Protein AF-0000000076904678 (afdb_homodimer)

InterPro domains:
  IPR053284 RGS1-HXK1-interacting protein [PF27724] (24-160)
  IPR053284 RGS1-HXK1-interacting protein [PTHR34554] (22-160)

pLDDT: mean 77.95, std 25.41, range [21.09, 98.25]

Secondary structure (DSSP, 8-state):
-GGGGGGSGGG---------------SHHHHHHHHHHHHHS-HHHHHHHHHHHHHHHHHHHHHHHHHHHHHHHHHHHHHHHHHHHHHHHHHHHHHHHHHHHHHHHHHHHHHHHHHHHHTS-HHHHHHHHHHHHHHHHHHHHHHHHHHHHHHHHHHTT---/-----TT-----------S-------SHHHHHHHHHHHHHS-HHHHHHHHHHHHHHHHHHHHHHHHHHHHHHHHHHHHHHHHHHHHHHHHHHHHHHHHHHHHHHHHHHHHHHHHHHHHTS-HHHHHHHHHHHHHHHHHHHHHHHHHHHHHHHHHHTT---

Sequence (320 aa):
MKAEKLDAFLYTAKFSMTETESLIVAGPRSYLIQRVRRVFVSKETLLSGIQAEVNHMRQTVNLMSNESQKLMDRAATAEKRFQKGWNTLREEGRAIQSELKQISDIENQAVGLKGILDQLPRAHASEFRSEISGLASQVKKEKRVLNSALTKIVNYGVPIMKAEKLDAFLYTAKFSMTETESLIVAGPRSYLIQRVRRVFVSKETLLSGIQAEVNHMRQTVNLMSNESQKLMDRAATAEKRFQKGWNTLREEGRAIQSELKQISDIENQAVGLKGILDQLPRAHA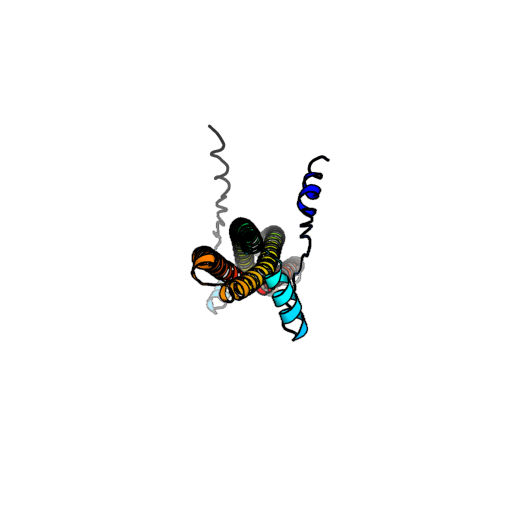SEFRSEISGLASQVKKEKRVLNSALTKIVNYGVPI

Solvent-accessible surface area (backbone atoms only — not comparable to full-atom values): 17902 Å² total; per-residue (Å²): 130,73,89,69,67,79,71,66,73,76,69,62,82,70,76,71,65,76,71,74,66,76,66,74,44,81,50,81,65,34,51,47,52,51,48,50,45,54,70,66,41,50,70,64,54,50,52,51,51,49,50,51,51,52,51,51,47,52,51,50,51,52,51,48,54,53,49,50,50,53,49,50,53,49,40,52,51,24,47,52,43,26,50,51,15,49,50,47,36,29,52,41,39,44,51,51,53,53,49,52,52,52,48,53,53,52,52,51,51,49,54,52,52,49,55,55,44,71,73,42,63,64,91,80,25,48,71,57,50,53,49,50,52,52,52,52,50,51,51,52,50,52,50,50,55,52,51,52,53,45,49,55,48,42,72,73,68,44,77,110,139,76,99,86,71,92,74,64,85,72,72,76,75,72,75,73,74,63,77,78,72,76,66,73,45,80,49,80,67,34,51,51,54,51,48,52,45,53,72,66,42,48,69,66,55,50,52,51,51,50,52,50,51,52,51,51,49,52,53,51,51,50,51,49,53,53,50,50,50,52,48,50,52,49,41,52,52,24,47,51,42,25,50,51,16,48,50,46,37,30,52,44,40,43,52,50,52,53,48,51,52,54,48,51,52,51,52,52,51,49,54,52,52,48,54,56,45,70,74,42,62,61,90,83,27,48,69,57,50,53,50,50,50,52,52,48,50,51,53,51,51,51,50,52,55,52,51,50,53,44,50,55,50,42,71,74,68,44,78,112

Foldseek 3Di:
DPVPPPPPPPPDPPCPPPCPVLVCVPDPVSVVVVVVCVVPQPPVNVVVVVVVVVVVVVVVVVVVVVVVVVVVVVVVVVVVVVVVVLVVLLVVLVVLVVVLVVLVVVLVVLVVVLVVLVPDDCVVRVVVNVVSVVVNVVSVVVSVVSVVVSVVSVVVVRDD/DDDPDPPPPPPPPPPCPPDDPLPCPPDPVSVVVVVVCVVPQPPVNVVVVVVVVVVVVVVVVVVVVVVVVVVVVVVVVVVVVVVVVLVVLLVVLVVLVVVLVVLVVVLVVLVVVLVVLVPDDCVVRVVVNVVSVVVNVVSVVVSVVSVVVSVVSVVVVRDD

Radius of gyration: 37.97 Å; Cα contacts (8 Å, |Δi|>4): 183; chains: 2; bounding box: 49×108×76 Å

Structure (mmCIF, N/CA/C/O backbone):
data_AF-0000000076904678-model_v1
#
loop_
_entity.id
_entity.type
_entity.pdbx_description
1 polymer 'Uncharacterized protein'
#
loop_
_atom_site.group_PDB
_atom_site.id
_atom_site.type_symbol
_atom_site.label_atom_id
_atom_site.label_alt_id
_atom_site.label_comp_id
_atom_site.label_asym_id
_atom_site.label_entity_id
_atom_site.label_seq_id
_atom_site.pdbx_PDB_ins_code
_atom_site.Cartn_x
_atom_site.Cartn_y
_atom_site.Cartn_z
_atom_site.occupancy
_atom_site.B_iso_or_equiv
_atom_site.auth_seq_id
_atom_site.auth_comp_id
_atom_site.auth_asym_id
_atom_site.auth_atom_id
_atom_site.pdbx_PDB_model_num
ATOM 1 N N . MET A 1 1 ? 30.062 9.883 -1.177 1 21.36 1 MET A N 1
ATOM 2 C CA . MET A 1 1 ? 30.5 10.445 0.099 1 21.36 1 MET A CA 1
ATOM 3 C C . MET A 1 1 ? 29.719 11.711 0.433 1 21.36 1 MET A C 1
ATOM 5 O O . MET A 1 1 ? 29.453 11.984 1.603 1 21.36 1 MET A O 1
ATOM 9 N N . LYS A 1 2 ? 29.469 12.578 -0.494 1 27.67 2 LYS A N 1
ATOM 10 C CA . LYS A 1 2 ? 29.141 13.961 -0.185 1 27.67 2 LYS A CA 1
ATOM 11 C C . LYS A 1 2 ? 27.688 14.102 0.228 1 27.67 2 LYS A C 1
ATOM 13 O O . LYS A 1 2 ? 27.25 15.164 0.673 1 27.67 2 LYS A O 1
ATOM 18 N N . ALA A 1 3 ? 26.75 13.328 -0.275 1 29.45 3 ALA A N 1
ATOM 19 C CA . ALA A 1 3 ? 25.344 13.703 -0.157 1 29.45 3 ALA A CA 1
ATOM 20 C C . ALA A 1 3 ? 24.859 13.555 1.28 1 29.45 3 ALA A C 1
ATOM 22 O O . ALA A 1 3 ? 23.656 13.5 1.53 1 29.45 3 ALA A O 1
ATOM 23 N N . GLU A 1 4 ? 25.781 13.289 2.275 1 26.2 4 GLU A N 1
ATOM 24 C CA . GLU A 1 4 ? 25.547 13.164 3.711 1 26.2 4 GLU A CA 1
ATOM 25 C C . GLU A 1 4 ? 24.922 14.438 4.285 1 26.2 4 GLU A C 1
ATOM 27 O O . GLU A 1 4 ? 24.359 14.414 5.383 1 26.2 4 GLU A O 1
ATOM 32 N N . LYS A 1 5 ? 25.438 15.711 3.936 1 27.64 5 LYS A N 1
ATOM 33 C CA . LYS A 1 5 ? 25.625 16.938 4.695 1 27.64 5 LYS A CA 1
ATOM 34 C C . LYS A 1 5 ? 24.297 17.688 4.859 1 27.64 5 LYS A C 1
ATOM 36 O O . LYS A 1 5 ? 24.25 18.766 5.449 1 27.64 5 LYS A O 1
ATOM 41 N N . LEU A 1 6 ? 23.469 17.484 3.928 1 24.7 6 LEU A N 1
ATOM 42 C CA . LEU A 1 6 ? 22.359 18.438 3.898 1 24.7 6 LEU A CA 1
ATOM 43 C C . LEU A 1 6 ? 21.422 18.219 5.074 1 24.7 6 LEU A C 1
ATOM 45 O O . LEU A 1 6 ? 20.359 18.844 5.152 1 24.7 6 LEU A O 1
ATOM 49 N N . ASP A 1 7 ? 21.531 17.109 5.902 1 27.25 7 ASP A N 1
ATOM 50 C CA . ASP A 1 7 ? 20.594 16.75 6.965 1 27.25 7 ASP A CA 1
ATOM 51 C C . ASP A 1 7 ? 20.594 17.812 8.07 1 27.25 7 ASP A C 1
ATOM 53 O O . ASP A 1 7 ? 19.703 17.828 8.914 1 27.25 7 ASP A O 1
ATOM 57 N N . ALA A 1 8 ? 21.766 18.469 8.359 1 26.56 8 ALA A N 1
ATOM 58 C CA . ALA A 1 8 ? 22.031 19.125 9.641 1 26.56 8 ALA A CA 1
ATOM 59 C C . ALA A 1 8 ? 21.141 20.359 9.812 1 26.56 8 ALA A C 1
ATOM 61 O O . ALA A 1 8 ? 20.859 20.781 10.938 1 26.56 8 ALA A O 1
ATOM 62 N N . PHE A 1 9 ? 21.109 21.141 8.734 1 26.12 9 PHE A N 1
ATOM 63 C CA . PHE A 1 9 ? 20.797 22.547 9.008 1 26.12 9 PHE A CA 1
ATOM 64 C C . PHE A 1 9 ? 19.375 22.672 9.539 1 26.12 9 PHE A C 1
ATOM 66 O O . PHE A 1 9 ? 19.047 23.672 10.203 1 26.12 9 PHE A O 1
ATOM 73 N N . LEU A 1 10 ? 18.484 21.812 9.102 1 27.64 10 LEU A N 1
ATOM 74 C CA . LEU A 1 10 ? 17.109 22.25 9.305 1 27.64 10 LEU A CA 1
ATOM 75 C C . LEU A 1 10 ? 16.734 22.172 10.781 1 27.64 10 LEU A C 1
ATOM 77 O O . LEU A 1 10 ? 15.578 22.422 11.141 1 27.64 10 LEU A O 1
ATOM 81 N N . TYR A 1 11 ? 17.5 21.453 11.586 1 27.3 11 TYR A N 1
ATOM 82 C CA . TYR A 1 11 ? 16.969 21.172 12.914 1 27.3 11 TYR A CA 1
ATOM 83 C C . TYR A 1 11 ? 16.766 22.453 13.719 1 27.3 11 TYR A C 1
ATOM 85 O O . TYR A 1 11 ? 15.844 22.547 14.523 1 27.3 11 TYR A O 1
ATOM 93 N N . THR A 1 12 ? 17.75 23.328 13.836 1 28.28 12 THR A N 1
ATOM 94 C CA . THR A 1 12 ? 17.969 24.125 15.031 1 28.28 12 THR A CA 1
ATOM 95 C C . THR A 1 12 ? 17.016 25.328 15.055 1 28.28 12 THR A C 1
ATOM 97 O O . THR A 1 12 ? 17.203 26.25 15.852 1 28.28 12 THR A O 1
ATOM 100 N N . ALA A 1 13 ? 16.188 25.625 14.117 1 27.62 13 ALA A N 1
ATOM 101 C CA . ALA A 1 13 ? 15.672 26.953 14.422 1 27.62 13 ALA A CA 1
ATOM 102 C C . ALA A 1 13 ? 15.055 27 15.812 1 27.62 13 ALA A C 1
ATOM 104 O O . ALA A 1 13 ? 14.07 26.297 16.094 1 27.62 13 ALA A O 1
ATOM 105 N N . LYS A 1 14 ? 15.875 27.078 16.859 1 28.67 14 LYS A N 1
ATOM 106 C CA . LYS A 1 14 ? 15.688 27.469 18.25 1 28.67 14 LYS A CA 1
ATOM 107 C C . LYS A 1 14 ? 14.758 28.672 18.375 1 28.67 14 LYS A C 1
ATOM 109 O O . LYS A 1 14 ? 15.094 29.781 17.922 1 28.67 14 LYS A O 1
ATOM 114 N N . PHE A 1 15 ? 13.531 28.578 18.016 1 25.88 15 PHE A N 1
ATOM 115 C CA . PHE A 1 15 ? 12.586 29.594 18.469 1 25.88 15 PHE A CA 1
ATOM 116 C C . PHE A 1 15 ? 12.836 29.953 19.922 1 25.88 15 PHE A C 1
ATOM 118 O O . PHE A 1 15 ? 12.648 29.125 20.812 1 25.88 15 PHE A O 1
ATOM 125 N N . SER A 1 16 ? 13.922 30.562 20.25 1 26.55 16 SER A N 1
ATOM 126 C CA . SER A 1 16 ? 14.125 31.266 21.5 1 26.55 16 SER A CA 1
ATOM 127 C C . SER A 1 16 ? 12.898 32.094 21.875 1 26.55 16 SER A C 1
ATOM 129 O O . SER A 1 16 ? 12.695 33.188 21.344 1 26.55 16 SER A O 1
ATOM 131 N N . MET A 1 17 ? 11.773 31.688 21.516 1 27.42 17 MET A N 1
ATOM 132 C CA . MET A 1 17 ? 10.68 32.5 22.031 1 27.42 17 MET A CA 1
ATOM 133 C C . MET A 1 17 ? 10.906 32.812 23.516 1 27.42 17 MET A C 1
ATOM 135 O O . MET A 1 17 ? 11.141 31.922 24.328 1 27.42 17 MET A O 1
ATOM 139 N N . THR A 1 18 ? 11.672 33.875 23.766 1 28.69 18 THR A N 1
ATOM 140 C CA . THR A 1 18 ? 11.562 34.594 25.031 1 28.69 18 THR A CA 1
ATOM 141 C C . THR A 1 18 ? 10.125 34.562 25.547 1 28.69 18 THR A C 1
ATOM 143 O O . THR A 1 18 ? 9.195 34.938 24.828 1 28.69 18 THR A O 1
ATOM 146 N N . GLU A 1 19 ? 9.773 33.562 26.203 1 30.38 19 GLU A N 1
ATOM 147 C CA . GLU A 1 19 ? 8.617 33.219 27.031 1 30.38 19 GLU A CA 1
ATOM 148 C C . GLU A 1 19 ? 8.195 34.438 27.859 1 30.38 19 GLU A C 1
ATOM 150 O O . GLU A 1 19 ? 8.773 34.719 28.922 1 30.38 19 GLU A O 1
ATOM 155 N N . THR A 1 20 ? 8.359 35.656 27.359 1 32.16 20 THR A N 1
ATOM 156 C CA . THR A 1 20 ? 7.613 36.531 28.25 1 32.16 20 THR A CA 1
ATOM 157 C C . THR A 1 20 ? 6.16 36.094 28.359 1 32.16 20 THR A C 1
ATOM 159 O O . THR A 1 20 ? 5.387 36.25 27.406 1 32.16 20 THR A O 1
ATOM 162 N N . GLU A 1 21 ? 5.938 34.844 28.656 1 32.66 21 GLU A N 1
ATOM 163 C CA . GLU A 1 21 ? 4.637 34.344 29.094 1 32.66 21 GLU A CA 1
ATOM 164 C C . GLU A 1 21 ? 3.945 35.344 30.031 1 32.66 21 GLU A C 1
ATOM 166 O O . GLU A 1 21 ? 4.375 35.531 31.172 1 32.66 21 GLU A O 1
ATOM 171 N N . SER A 1 22 ? 3.717 36.531 29.672 1 34.78 22 SER A N 1
ATOM 172 C CA . SER A 1 22 ? 2.762 37.188 30.547 1 34.78 22 SER A CA 1
ATOM 173 C C . SER A 1 22 ? 1.508 36.375 30.75 1 34.78 22 SER A C 1
ATOM 175 O O . SER A 1 22 ? 0.712 36.188 29.828 1 34.78 22 SER A O 1
ATOM 177 N N . LEU A 1 23 ? 1.661 35.125 31.188 1 34.12 23 LEU A N 1
ATOM 178 C CA . LEU A 1 23 ? 0.584 34.312 31.75 1 34.12 23 LEU A CA 1
ATOM 179 C C . LEU A 1 23 ? -0.391 35.188 32.531 1 34.12 23 LEU A C 1
ATOM 181 O O . LEU A 1 23 ? -0.041 35.719 33.594 1 34.12 23 LEU A O 1
ATOM 185 N N . ILE A 1 24 ? -1.2 35.906 31.844 1 35.56 24 ILE A N 1
ATOM 186 C CA . ILE A 1 24 ? -2.361 36.406 32.594 1 35.56 24 ILE A CA 1
ATOM 187 C C . ILE A 1 24 ? -3.025 35.25 33.344 1 35.56 24 ILE A C 1
ATOM 189 O O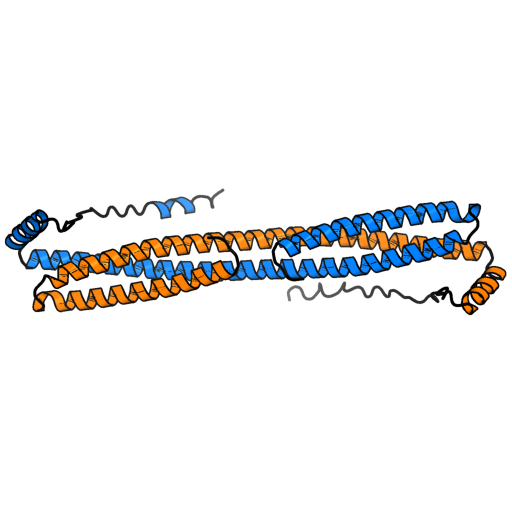 . ILE A 1 24 ? -3.559 34.312 32.719 1 35.56 24 ILE A O 1
ATOM 193 N N . VAL A 1 25 ? -2.34 34.531 34.188 1 37.12 25 VAL A N 1
ATOM 194 C CA . VAL A 1 25 ? -2.934 33.656 35.188 1 37.12 25 VAL A CA 1
ATOM 195 C C . VAL A 1 25 ? -4.133 34.344 35.844 1 37.12 25 VAL A C 1
ATOM 197 O O . VAL A 1 25 ? -4.027 35.5 36.312 1 37.12 25 VAL A O 1
ATOM 200 N N . ALA A 1 26 ? -5.281 34 35.375 1 39.94 26 ALA A N 1
ATOM 201 C CA . ALA A 1 26 ? -6.547 34.469 35.938 1 39.94 26 ALA A CA 1
ATOM 202 C C . ALA A 1 26 ? -6.562 34.312 37.469 1 39.94 26 ALA A C 1
ATOM 204 O O . ALA A 1 26 ? -7.621 34.406 38.094 1 39.94 26 ALA A O 1
ATOM 205 N N . GLY A 1 27 ? -5.57 33.875 38.156 1 36.5 27 GLY A N 1
ATOM 206 C CA . GLY A 1 27 ? -5.914 34 39.562 1 36.5 27 GLY A CA 1
ATOM 207 C C . GLY A 1 27 ? -6.148 35.438 39.969 1 36.5 27 GLY A C 1
ATOM 208 O O . GLY A 1 27 ? -5.824 36.375 39.219 1 36.5 27 GLY A O 1
ATOM 209 N N . PRO A 1 28 ? -6.84 35.594 41.062 1 43.72 28 PRO A N 1
ATOM 210 C CA . PRO A 1 28 ? -7.121 36.969 41.594 1 43.72 28 PRO A CA 1
ATOM 211 C C . PRO A 1 28 ? -5.926 37.906 41.438 1 43.72 28 PRO A C 1
ATOM 213 O O . PRO A 1 28 ? -6.102 39.094 41.25 1 43.72 28 PRO A O 1
ATOM 216 N N . ARG A 1 29 ? -4.629 37.406 41.688 1 49.38 29 ARG A N 1
ATOM 217 C CA . ARG A 1 29 ? -3.443 38.25 41.75 1 49.38 29 ARG A CA 1
ATOM 218 C C . ARG A 1 29 ? -2.98 38.688 40.375 1 49.38 29 ARG A C 1
ATOM 220 O O . ARG A 1 29 ? -2.252 39.656 40.219 1 49.38 29 ARG A O 1
ATOM 227 N N . SER A 1 30 ? -3.129 37.938 39.406 1 49 30 SER A N 1
ATOM 228 C CA . SER A 1 30 ? -2.723 38.312 38.062 1 49 30 SER A CA 1
ATOM 229 C C . SER A 1 30 ? -3.533 39.5 37.562 1 49 30 SER A C 1
ATOM 231 O O . SER A 1 30 ? -3.016 40.344 36.812 1 49 30 SER A O 1
ATOM 233 N N . TYR A 1 31 ? -4.77 39.594 37.875 1 49.5 31 TYR A N 1
ATOM 234 C CA . TYR A 1 31 ? -5.551 40.781 37.562 1 49.5 31 TYR A CA 1
ATOM 235 C C . TYR A 1 31 ? -4.883 42.031 38.156 1 49.5 31 TYR A C 1
ATOM 237 O O . TYR A 1 31 ? -4.82 43.062 37.469 1 49.5 31 TYR A O 1
ATOM 245 N N . LEU A 1 32 ? -4.391 41.875 39.344 1 49.84 32 LEU A N 1
ATOM 246 C CA . LEU A 1 32 ? -3.73 43.031 39.938 1 49.84 32 LEU A CA 1
ATOM 247 C C . LEU A 1 32 ? -2.455 43.375 39.188 1 49.84 32 LEU A C 1
ATOM 249 O O . LEU A 1 32 ? -2.178 44.562 38.938 1 49.84 32 LEU A O 1
ATOM 253 N N . ILE A 1 33 ? -1.58 42.375 38.875 1 49.78 33 ILE A N 1
ATOM 254 C CA . ILE A 1 33 ? -0.375 42.688 38.125 1 49.78 33 ILE A CA 1
ATOM 255 C C . ILE A 1 33 ? -0.756 43.188 36.719 1 49.78 33 ILE A C 1
ATOM 257 O O . ILE A 1 33 ? -0.143 44.125 36.219 1 49.78 33 ILE A O 1
ATOM 261 N N . GLN A 1 34 ? -1.72 42.688 36.094 1 53.47 34 GLN A N 1
ATOM 262 C CA . GLN A 1 34 ? -2.229 43.25 34.844 1 53.47 34 GLN A CA 1
ATOM 263 C C . GLN A 1 34 ? -2.836 44.625 35.062 1 53.47 34 GLN A C 1
ATOM 265 O O . GLN A 1 34 ? -2.635 45.531 34.25 1 53.47 34 GLN A O 1
ATOM 270 N N . ARG A 1 35 ? -3.561 44.781 36.156 1 51.12 35 ARG A N 1
ATOM 271 C CA . ARG A 1 35 ? -4.098 46.094 36.5 1 51.12 35 ARG A CA 1
ATOM 272 C C . ARG A 1 35 ? -2.973 47.062 36.781 1 51.12 35 ARG A C 1
ATOM 274 O O . ARG A 1 35 ? -3.031 48.219 36.375 1 51.12 35 ARG A O 1
ATOM 281 N N . VAL A 1 36 ? -1.979 46.656 37.594 1 50.22 36 VAL A N 1
ATOM 282 C CA . VAL A 1 36 ? -0.873 47.562 37.906 1 50.22 36 VAL A CA 1
ATOM 283 C C . VAL A 1 36 ? -0.021 47.781 36.656 1 50.22 36 VAL A C 1
ATOM 285 O O . VAL A 1 36 ? 0.414 48.906 36.406 1 50.22 36 VAL A O 1
ATOM 288 N N . ARG A 1 37 ? 0.26 46.75 35.812 1 52.78 37 ARG A N 1
ATOM 289 C CA . ARG A 1 37 ? 0.953 47 34.531 1 52.78 37 ARG A CA 1
ATOM 290 C C . ARG A 1 37 ? 0.145 47.938 33.625 1 52.78 37 ARG A C 1
ATOM 292 O O . ARG A 1 37 ? 0.712 48.75 32.906 1 52.78 37 ARG A O 1
ATOM 299 N N . ARG A 1 38 ? -1.135 47.688 33.625 1 51.84 38 ARG A N 1
ATOM 300 C CA . ARG A 1 38 ? -2.025 48.594 32.906 1 51.84 38 ARG A CA 1
ATOM 301 C C . ARG A 1 38 ? -1.872 50.031 33.438 1 51.84 38 ARG A C 1
ATOM 303 O O . ARG A 1 38 ? -1.982 51 32.688 1 51.84 38 ARG A O 1
ATOM 310 N N . VAL A 1 39 ? -1.806 50.094 34.719 1 52.62 39 VAL A N 1
ATOM 311 C CA . VAL A 1 39 ? -1.643 51.469 35.25 1 52.62 39 VAL A CA 1
ATOM 312 C C . VAL A 1 39 ? -0.325 52.062 34.75 1 52.62 39 VAL A C 1
ATOM 314 O O . VAL A 1 39 ? -0.246 53.25 34.469 1 52.62 39 VAL A O 1
ATOM 317 N N . PHE A 1 40 ? 0.789 51.188 34.656 1 52.59 40 PHE A N 1
ATOM 318 C CA . PHE A 1 40 ? 2.07 51.812 34.312 1 52.59 40 PHE A CA 1
ATOM 319 C C . PHE A 1 40 ? 2.357 51.688 32.844 1 52.59 40 PHE A C 1
ATOM 321 O O . PHE A 1 40 ? 3.273 52.344 32.312 1 52.59 40 PHE A O 1
ATOM 328 N N . VAL A 1 41 ? 1.787 50.688 32.062 1 61.53 41 VAL A N 1
ATOM 329 C CA . VAL A 1 41 ? 2.229 50.656 30.672 1 61.53 41 VAL A CA 1
ATOM 330 C C . VAL A 1 41 ? 1.443 51.656 29.844 1 61.53 41 VAL A C 1
ATOM 332 O O . VAL A 1 41 ? 0.21 51.656 29.859 1 61.53 41 VAL A O 1
ATOM 335 N N . SER A 1 42 ? 2.109 52.75 29.406 1 72.94 42 SER A N 1
ATOM 336 C CA . SER A 1 42 ? 1.46 53.688 28.5 1 72.94 42 SER A CA 1
ATOM 337 C C . SER A 1 42 ? 0.655 52.969 27.422 1 72.94 42 SER A C 1
ATOM 339 O O . SER A 1 42 ? 0.943 51.812 27.094 1 72.94 42 SER A O 1
ATOM 341 N N . LYS A 1 43 ? -0.477 53.406 27.312 1 73.69 43 LYS A N 1
ATOM 342 C CA . LYS A 1 43 ? -1.31 52.906 26.219 1 73.69 43 LYS A CA 1
ATOM 343 C C . LYS A 1 43 ? -0.465 52.594 24.984 1 73.69 43 LYS A C 1
ATOM 345 O O . LYS A 1 43 ? -0.708 51.594 24.312 1 73.69 43 LYS A O 1
ATOM 350 N N . GLU A 1 44 ? 0.558 53.344 24.781 1 76.5 44 GLU A N 1
ATOM 351 C CA . GLU A 1 44 ? 1.422 53.188 23.609 1 76.5 44 GLU A CA 1
ATOM 352 C C . GLU A 1 44 ? 2.244 51.906 23.734 1 76.5 44 GLU A C 1
ATOM 354 O O . GLU A 1 44 ? 2.436 51.188 22.734 1 76.5 44 GLU A O 1
ATOM 359 N N . THR A 1 45 ? 2.676 51.625 24.906 1 80.19 45 THR A N 1
ATOM 360 C CA . THR A 1 45 ? 3.475 50.438 25.125 1 80.19 45 THR A CA 1
ATOM 361 C C . THR A 1 45 ? 2.611 49.156 24.984 1 80.19 45 THR A C 1
ATOM 363 O O . THR A 1 45 ? 3.049 48.156 24.422 1 80.19 45 THR A O 1
ATOM 366 N N . LEU A 1 46 ? 1.397 49.312 25.516 1 76 46 LEU A N 1
ATOM 367 C CA . LEU A 1 46 ? 0.471 48.188 25.406 1 76 46 LEU A CA 1
ATOM 368 C C . LEU A 1 46 ? 0.14 47.875 23.953 1 76 46 LEU A C 1
ATOM 370 O O . LEU A 1 46 ? 0.185 46.719 23.531 1 76 46 LEU A O 1
ATOM 374 N N . LEU A 1 47 ? -0.133 48.938 23.156 1 81 47 LEU A N 1
ATOM 375 C CA . LEU A 1 47 ? -0.495 48.781 21.75 1 81 47 LEU A CA 1
ATOM 376 C C . LEU A 1 47 ? 0.68 48.25 20.938 1 81 47 LEU A C 1
ATOM 378 O O . LEU A 1 47 ? 0.491 47.469 20.016 1 81 47 LEU A O 1
ATOM 382 N N . SER A 1 48 ? 1.868 48.719 21.312 1 85.75 48 SER A N 1
ATOM 383 C CA . SER A 1 48 ? 3.057 48.219 20.625 1 85.75 48 SER A CA 1
ATOM 384 C C . SER A 1 48 ? 3.297 46.75 20.922 1 85.75 48 SER A C 1
ATOM 386 O O . SER A 1 48 ? 3.752 46 20.062 1 85.75 48 SER A O 1
ATOM 388 N N . GLY A 1 49 ? 3.043 46.281 22.172 1 84.81 49 GLY A N 1
ATOM 389 C CA . GLY A 1 49 ? 3.156 44.906 22.531 1 84.81 49 GLY A CA 1
ATOM 390 C C . GLY A 1 49 ? 2.188 44 21.781 1 84.81 49 GLY A C 1
ATOM 391 O O . GLY A 1 49 ? 2.572 42.938 21.281 1 84.81 49 GLY A O 1
ATOM 392 N N . ILE A 1 50 ? 0.945 44.531 21.688 1 85.62 50 ILE A N 1
ATOM 393 C CA . ILE A 1 50 ? -0.083 43.781 20.969 1 85.62 50 ILE A CA 1
ATOM 394 C C . ILE A 1 50 ? 0.277 43.688 19.484 1 85.62 50 ILE A C 1
ATOM 396 O O . ILE A 1 50 ? 0.131 42.656 18.859 1 85.62 50 ILE A O 1
ATOM 400 N N . GLN A 1 51 ? 0.723 44.812 18.938 1 87.06 51 GLN A N 1
ATOM 401 C CA . GLN A 1 51 ? 1.139 44.812 17.547 1 87.06 51 GLN A CA 1
ATOM 402 C C . GLN A 1 51 ? 2.246 43.812 17.281 1 87.06 51 GLN A C 1
ATOM 404 O O . GLN A 1 51 ? 2.248 43.125 16.25 1 87.06 51 GLN A O 1
ATOM 409 N N . ALA A 1 52 ? 3.154 43.688 18.234 1 90.25 52 ALA A N 1
ATOM 410 C CA . ALA A 1 52 ? 4.25 42.75 18.094 1 90.25 52 ALA A CA 1
ATOM 411 C C . ALA A 1 52 ? 3.729 41.312 18.109 1 90.25 52 ALA A C 1
ATOM 413 O O . ALA A 1 52 ? 4.184 40.469 17.344 1 90.25 52 ALA A O 1
ATOM 414 N N . GLU A 1 53 ? 2.74 41.094 19 1 89.12 53 GLU A N 1
ATOM 415 C CA . GLU A 1 53 ? 2.168 39.75 19.109 1 89.12 53 GLU A CA 1
ATOM 416 C C . GLU A 1 53 ? 1.391 39.375 17.844 1 89.12 53 GLU A C 1
ATOM 418 O O . GLU A 1 53 ? 1.469 38.25 17.375 1 89.12 53 GLU A O 1
ATOM 423 N N . VAL A 1 54 ? 0.675 40.312 17.281 1 91.5 54 VAL A N 1
ATOM 424 C CA . VAL A 1 54 ? -0.105 40.062 16.078 1 91.5 54 VAL A CA 1
ATOM 425 C C . VAL A 1 54 ? 0.833 39.812 14.898 1 91.5 54 VAL A C 1
ATOM 427 O O . VAL A 1 54 ? 0.58 38.906 14.078 1 91.5 54 VAL A O 1
ATOM 430 N N . ASN A 1 55 ? 1.94 40.562 14.883 1 91.81 55 ASN A N 1
ATOM 431 C CA . ASN A 1 55 ? 2.932 40.375 13.836 1 91.81 55 ASN A CA 1
ATOM 432 C C . ASN A 1 55 ? 3.566 38.969 13.93 1 91.81 55 ASN A C 1
ATOM 434 O O . ASN A 1 55 ? 3.762 38.312 12.922 1 91.81 55 ASN A O 1
ATOM 438 N N . HIS A 1 56 ? 3.854 38.531 15.125 1 93.5 56 HIS A N 1
ATOM 439 C CA . HIS A 1 56 ? 4.402 37.188 15.336 1 93.5 56 HIS A CA 1
ATOM 440 C C . HIS A 1 56 ? 3.416 36.125 14.891 1 93.5 56 HIS A C 1
ATOM 442 O O . HIS A 1 56 ? 3.807 35.156 14.242 1 93.5 56 HIS A O 1
ATOM 448 N N . MET A 1 57 ? 2.182 36.312 15.227 1 94 57 MET A N 1
ATOM 449 C CA . MET A 1 57 ? 1.167 35.344 14.836 1 94 57 MET A CA 1
ATOM 450 C C . MET A 1 57 ? 1.018 35.281 13.32 1 94 57 MET A C 1
ATOM 452 O O . MET A 1 57 ? 0.878 34.188 12.75 1 94 57 MET A O 1
ATOM 456 N N . ARG A 1 58 ? 1.072 36.469 12.727 1 94.88 58 ARG A N 1
ATOM 457 C CA . ARG A 1 58 ? 0.994 36.531 11.273 1 94.88 58 ARG A CA 1
ATOM 458 C C . ARG A 1 58 ? 2.115 35.719 10.625 1 94.88 58 ARG A C 1
ATOM 460 O O . ARG A 1 58 ? 1.883 34.969 9.68 1 94.88 58 ARG A O 1
ATOM 467 N N . GLN A 1 59 ? 3.316 35.875 11.148 1 95.81 59 GLN A N 1
ATOM 468 C CA . GLN A 1 59 ? 4.461 35.125 10.633 1 95.81 59 GLN A CA 1
ATOM 469 C C . GLN A 1 59 ? 4.297 33.656 10.859 1 95.81 59 GLN A C 1
ATOM 471 O O . GLN A 1 59 ? 4.578 32.844 9.961 1 95.81 59 GLN A O 1
ATOM 476 N N . THR A 1 60 ? 3.791 33.25 12.047 1 96.19 60 THR A N 1
ATOM 477 C CA . THR A 1 60 ? 3.588 31.859 12.398 1 96.19 60 THR A CA 1
ATOM 478 C C . THR A 1 60 ? 2.549 31.219 11.477 1 96.19 60 THR A C 1
ATOM 480 O O . THR A 1 60 ? 2.736 30.094 11.008 1 96.19 60 THR A O 1
ATOM 483 N N . VAL A 1 61 ? 1.502 31.953 11.195 1 97 61 VAL A N 1
ATOM 484 C CA . VAL A 1 61 ? 0.431 31.453 10.344 1 97 61 VAL A CA 1
ATOM 485 C C . VAL A 1 61 ? 0.94 31.297 8.914 1 97 61 VAL A C 1
ATOM 487 O O . VAL A 1 61 ? 0.612 30.312 8.234 1 97 61 VAL A O 1
ATOM 490 N N . ASN A 1 62 ? 1.776 32.25 8.492 1 94.75 62 ASN A N 1
ATOM 491 C CA . ASN A 1 62 ? 2.359 32.156 7.156 1 94.75 62 ASN A CA 1
ATOM 492 C C . ASN A 1 62 ? 3.264 30.922 7.043 1 94.75 62 ASN A C 1
ATOM 494 O O . ASN A 1 62 ? 3.227 30.203 6.035 1 94.75 62 ASN A O 1
ATOM 498 N N . LEU A 1 63 ? 4.07 30.625 8.055 1 95.81 63 LEU A N 1
ATOM 499 C CA . LEU A 1 63 ? 4.938 29.453 8.07 1 95.81 63 LEU A CA 1
ATOM 500 C C . LEU A 1 63 ? 4.117 28.172 8.086 1 95.81 63 LEU A C 1
ATOM 502 O O . LEU A 1 63 ? 4.426 27.219 7.352 1 95.81 63 LEU A O 1
ATOM 506 N N . MET A 1 64 ? 3.104 28.141 8.898 1 96.5 64 MET A N 1
ATOM 507 C CA . MET A 1 64 ? 2.213 26.984 8.969 1 96.5 64 MET A CA 1
ATOM 508 C C . MET A 1 64 ? 1.556 26.719 7.621 1 96.5 64 MET A C 1
ATOM 510 O O . MET A 1 64 ? 1.474 25.578 7.184 1 96.5 64 MET A O 1
ATOM 514 N N . SER A 1 65 ? 1.083 27.797 6.969 1 95.75 65 SER A N 1
ATOM 515 C CA . SER A 1 65 ? 0.438 27.656 5.668 1 95.75 65 SER A CA 1
ATOM 516 C C . SER A 1 65 ? 1.398 27.078 4.633 1 95.75 65 SER A C 1
ATOM 518 O O . SER A 1 65 ? 1.02 26.219 3.842 1 95.75 65 SER A O 1
ATOM 520 N N . ASN A 1 66 ? 2.637 27.562 4.66 1 95.56 66 ASN A N 1
ATOM 521 C CA . ASN A 1 66 ? 3.652 27.031 3.756 1 95.56 66 ASN A CA 1
ATOM 522 C C . ASN A 1 66 ? 3.957 25.562 4.047 1 95.56 66 ASN A C 1
ATOM 524 O O . ASN A 1 66 ? 4.039 24.75 3.129 1 95.56 66 ASN A O 1
ATOM 528 N N . GLU A 1 67 ? 4.117 25.219 5.277 1 96.38 67 GLU A N 1
ATOM 529 C CA . GLU A 1 67 ? 4.383 23.844 5.68 1 96.38 67 GLU A CA 1
ATOM 530 C C . GLU A 1 67 ? 3.219 22.938 5.316 1 96.38 67 GLU A C 1
ATOM 532 O O . GLU A 1 67 ? 3.428 21.812 4.84 1 96.38 67 GLU A O 1
ATOM 537 N N . SER A 1 68 ? 1.984 23.422 5.555 1 97.25 68 SER A N 1
ATOM 538 C CA . SER A 1 68 ? 0.799 22.641 5.219 1 97.25 68 SER A CA 1
ATOM 539 C C . SER A 1 68 ? 0.756 22.312 3.729 1 97.25 68 SER A C 1
ATOM 541 O O . SER A 1 68 ? 0.413 21.203 3.342 1 97.25 68 SER A O 1
ATOM 543 N N . GLN A 1 69 ? 1.189 23.281 2.971 1 96.75 69 GLN A N 1
ATOM 544 C CA . GLN A 1 69 ? 1.198 23.062 1.528 1 96.75 69 GLN A CA 1
ATOM 545 C C . GLN A 1 69 ? 2.229 22 1.144 1 96.75 69 GLN A C 1
ATOM 547 O O . GLN A 1 69 ? 1.948 21.125 0.324 1 96.75 69 GLN A O 1
ATOM 552 N N . LYS A 1 70 ? 3.375 22.078 1.702 1 97.25 70 LYS A N 1
ATOM 553 C CA . LYS A 1 70 ? 4.418 21.078 1.443 1 97.25 70 LYS A CA 1
ATOM 554 C C . LYS A 1 70 ? 3.979 19.688 1.881 1 97.25 70 LYS A C 1
ATOM 556 O O . LYS A 1 70 ? 4.223 18.703 1.179 1 97.25 70 LYS A O 1
ATOM 561 N N . LEU A 1 71 ? 3.326 19.656 3.045 1 97.75 71 LEU A N 1
ATOM 562 C CA . LEU A 1 71 ? 2.848 18.375 3.562 1 97.75 71 LEU A CA 1
ATOM 563 C C . LEU A 1 71 ? 1.778 17.781 2.65 1 97.75 71 LEU A C 1
ATOM 565 O O . LEU A 1 71 ? 1.756 16.578 2.416 1 97.75 71 LEU A O 1
ATOM 569 N N . MET A 1 72 ? 0.961 18.672 2.129 1 97.19 72 MET A N 1
ATOM 570 C CA . MET A 1 72 ? -0.083 18.203 1.219 1 97.19 72 MET A CA 1
ATOM 571 C C . MET A 1 72 ? 0.523 17.641 -0.06 1 97.19 72 MET A C 1
ATOM 573 O O . MET A 1 72 ? 0.051 16.625 -0.579 1 97.19 72 MET A O 1
ATOM 577 N N . ASP A 1 73 ? 1.565 18.281 -0.543 1 97.44 73 ASP A N 1
ATOM 578 C CA . ASP A 1 73 ? 2.248 17.781 -1.738 1 97.44 73 ASP A CA 1
ATOM 579 C C . ASP A 1 73 ? 2.932 16.453 -1.473 1 97.44 73 ASP A C 1
ATOM 581 O O . ASP A 1 73 ? 2.855 15.531 -2.297 1 97.44 73 ASP A O 1
ATOM 585 N N . ARG A 1 74 ? 3.516 16.375 -0.345 1 97.38 74 ARG A N 1
ATOM 586 C CA . ARG A 1 74 ? 4.184 15.125 0.022 1 97.38 74 ARG A CA 1
ATOM 587 C C . ARG A 1 74 ? 3.172 14 0.213 1 97.38 74 ARG A C 1
ATOM 589 O O . ARG A 1 74 ? 3.406 12.867 -0.219 1 97.38 74 ARG A O 1
ATOM 596 N N . ALA A 1 75 ? 2.094 14.312 0.847 1 97.19 75 ALA A N 1
ATOM 597 C CA . ALA A 1 75 ? 1.049 13.312 1.062 1 97.19 75 ALA A CA 1
ATOM 598 C C . ALA A 1 75 ? 0.469 12.836 -0.266 1 97.19 75 ALA A C 1
ATOM 600 O O . ALA A 1 75 ? 0.215 11.641 -0.445 1 97.19 75 ALA A O 1
ATOM 601 N N . ALA A 1 76 ? 0.319 13.773 -1.202 1 96.81 76 ALA A N 1
ATOM 602 C CA . ALA A 1 76 ? -0.199 13.406 -2.518 1 96.81 76 ALA A CA 1
ATOM 603 C C . ALA A 1 76 ? 0.772 12.484 -3.25 1 96.81 76 ALA A C 1
ATOM 605 O O . ALA A 1 76 ? 0.355 11.516 -3.889 1 96.81 76 ALA A O 1
ATOM 606 N N . THR A 1 77 ? 2.02 12.773 -3.162 1 97.25 77 THR A N 1
ATOM 607 C CA . THR A 1 77 ? 3.039 11.945 -3.797 1 97.25 77 THR A CA 1
ATOM 608 C C . THR A 1 77 ? 3.1 10.562 -3.145 1 97.25 77 THR A C 1
ATOM 610 O O . THR A 1 77 ? 3.191 9.547 -3.838 1 97.25 77 THR A O 1
ATOM 613 N N . ALA A 1 78 ? 3.039 10.555 -1.803 1 97.44 78 ALA A N 1
ATOM 614 C CA . ALA A 1 78 ? 3.039 9.289 -1.07 1 97.44 78 ALA A CA 1
ATOM 615 C C . ALA A 1 78 ? 1.827 8.438 -1.445 1 97.44 78 ALA A C 1
ATOM 617 O O . ALA A 1 78 ? 1.939 7.223 -1.598 1 97.44 78 ALA A O 1
ATOM 618 N N . GLU A 1 79 ? 0.719 9.07 -1.583 1 96.19 79 GLU A N 1
ATOM 619 C CA . GLU A 1 79 ? -0.498 8.367 -1.978 1 96.19 79 GLU A CA 1
ATOM 620 C C . GLU A 1 79 ? -0.341 7.723 -3.35 1 96.19 79 GLU A C 1
ATOM 622 O O . GLU A 1 79 ? -0.722 6.566 -3.545 1 96.19 79 GLU A O 1
ATOM 627 N N . LYS A 1 80 ? 0.247 8.516 -4.262 1 96.12 80 LYS A N 1
ATOM 628 C CA . LYS A 1 80 ? 0.475 7.98 -5.598 1 96.12 80 LYS A CA 1
ATOM 629 C C . LYS A 1 80 ? 1.411 6.773 -5.559 1 96.12 80 LYS A C 1
ATOM 631 O O . LYS A 1 80 ? 1.188 5.785 -6.258 1 96.12 80 LYS A O 1
ATOM 636 N N . ARG A 1 81 ? 2.406 6.852 -4.77 1 95.69 81 ARG A N 1
ATOM 637 C CA . ARG A 1 81 ? 3.35 5.746 -4.625 1 95.69 81 ARG A CA 1
ATOM 638 C C . ARG A 1 81 ? 2.666 4.516 -4.039 1 95.69 81 ARG A C 1
ATOM 640 O O . ARG A 1 81 ? 2.873 3.396 -4.512 1 95.69 81 ARG A O 1
ATOM 647 N N . PHE A 1 82 ? 1.873 4.738 -3.061 1 95.94 82 PHE A N 1
ATOM 648 C CA . PHE A 1 82 ? 1.127 3.664 -2.416 1 95.94 82 PHE A CA 1
ATOM 649 C C . PHE A 1 82 ? 0.182 2.992 -3.406 1 95.94 82 PHE A C 1
ATOM 651 O O . PHE A 1 82 ? 0.154 1.764 -3.508 1 95.94 82 PHE A O 1
ATOM 658 N N . GLN A 1 83 ? -0.504 3.797 -4.148 1 95.31 83 GLN A N 1
ATOM 659 C CA . GLN A 1 83 ? -1.454 3.256 -5.117 1 95.31 83 GLN A CA 1
ATOM 660 C C . GLN A 1 83 ? -0.741 2.455 -6.203 1 95.31 83 GLN A C 1
ATOM 662 O O . GLN A 1 83 ? -1.225 1.403 -6.625 1 95.31 83 GLN A O 1
ATOM 667 N N . LYS A 1 84 ? 0.37 2.979 -6.641 1 96.06 84 LYS A N 1
ATOM 668 C CA . LYS A 1 84 ? 1.146 2.25 -7.641 1 96.06 84 LYS A CA 1
ATOM 669 C C . LYS A 1 84 ? 1.623 0.908 -7.094 1 96.06 84 LYS A C 1
ATOM 671 O O . LYS A 1 84 ? 1.562 -0.109 -7.789 1 96.06 84 LYS A O 1
ATOM 676 N N . GLY A 1 85 ? 2.117 0.982 -5.855 1 95.69 85 GLY A N 1
ATOM 677 C CA . GLY A 1 85 ? 2.533 -0.265 -5.234 1 95.69 85 GLY A CA 1
ATOM 678 C C . GLY A 1 85 ? 1.4 -1.261 -5.074 1 95.69 85 GLY A C 1
ATOM 679 O O . GLY A 1 85 ? 1.569 -2.449 -5.355 1 95.69 85 GLY A O 1
ATOM 680 N N . TRP A 1 86 ? 0.267 -0.751 -4.695 1 95 86 TRP A N 1
ATOM 681 C CA . TRP A 1 86 ? -0.93 -1.568 -4.523 1 95 86 TRP A CA 1
ATOM 682 C C . TRP A 1 86 ? -1.35 -2.203 -5.848 1 95 86 TRP A C 1
ATOM 684 O O . TRP A 1 86 ? -1.62 -3.404 -5.906 1 95 86 TRP A O 1
ATOM 694 N N . ASN A 1 87 ? -1.308 -1.445 -6.859 1 96.06 87 ASN A N 1
ATOM 695 C CA . ASN A 1 87 ? -1.706 -1.931 -8.172 1 96.06 87 ASN A CA 1
ATOM 696 C C . ASN A 1 87 ? -0.729 -2.977 -8.711 1 96.06 87 ASN A C 1
ATOM 698 O O . ASN A 1 87 ? -1.143 -3.969 -9.305 1 96.06 87 ASN A O 1
ATOM 702 N N . THR A 1 88 ? 0.56 -2.707 -8.531 1 96.62 88 THR A N 1
ATOM 703 C CA . THR A 1 88 ? 1.565 -3.668 -8.969 1 96.62 88 THR A CA 1
ATOM 704 C C . THR A 1 88 ? 1.402 -4.996 -8.234 1 96.62 88 THR A C 1
ATOM 706 O O . THR A 1 88 ? 1.496 -6.062 -8.844 1 96.62 88 THR A O 1
ATOM 709 N N . LEU A 1 89 ? 1.143 -4.922 -6.914 1 96.31 89 LEU A N 1
ATOM 710 C CA . LEU A 1 89 ? 0.923 -6.129 -6.121 1 96.31 89 LEU A CA 1
ATOM 711 C C . LEU A 1 89 ? -0.302 -6.891 -6.617 1 96.31 89 LEU A C 1
ATOM 713 O O . LEU A 1 89 ? -0.275 -8.117 -6.719 1 96.31 89 LEU A O 1
ATOM 717 N N . ARG A 1 90 ? -1.316 -6.152 -6.988 1 96.69 90 ARG A N 1
ATOM 718 C CA . ARG A 1 90 ? -2.541 -6.742 -7.52 1 96.69 90 ARG A CA 1
ATOM 719 C C . ARG A 1 90 ? -2.277 -7.449 -8.844 1 96.69 90 ARG A C 1
ATOM 721 O O . ARG A 1 90 ? -2.77 -8.555 -9.07 1 96.69 90 ARG A O 1
ATOM 728 N N . GLU A 1 91 ? -1.513 -6.824 -9.695 1 96.94 91 GLU A N 1
ATOM 729 C CA . GLU A 1 91 ? -1.179 -7.402 -10.992 1 96.94 91 GLU A CA 1
ATOM 730 C C . GLU A 1 91 ? -0.387 -8.695 -10.836 1 96.94 91 GLU A C 1
ATOM 732 O O . GLU A 1 91 ? -0.661 -9.688 -11.516 1 96.94 91 GLU A O 1
ATOM 737 N N . GLU A 1 92 ? 0.548 -8.672 -9.914 1 97.5 92 GLU A N 1
ATOM 738 C CA . GLU A 1 92 ? 1.334 -9.875 -9.68 1 97.5 92 GLU A CA 1
ATOM 739 C C . GLU A 1 92 ? 0.475 -10.984 -9.078 1 97.5 92 GLU A C 1
ATOM 741 O O . GLU A 1 92 ? 0.659 -12.164 -9.398 1 97.5 92 GLU A O 1
ATOM 746 N N . GLY A 1 93 ? -0.494 -10.562 -8.195 1 97.38 93 GLY A N 1
ATOM 747 C CA . GLY A 1 93 ? -1.433 -11.539 -7.672 1 97.38 93 GLY A CA 1
ATOM 748 C C . GLY A 1 93 ? -2.264 -12.211 -8.75 1 97.38 93 GLY A C 1
ATOM 749 O O . GLY A 1 93 ? -2.463 -13.422 -8.727 1 97.38 93 GLY A O 1
ATOM 750 N N . ARG A 1 94 ? -2.613 -11.461 -9.727 1 97.44 94 ARG A N 1
ATOM 751 C CA . ARG A 1 94 ? -3.387 -12 -10.844 1 97.44 94 ARG A CA 1
ATOM 752 C C . ARG A 1 94 ? -2.537 -12.938 -11.703 1 97.44 94 ARG A C 1
ATOM 754 O O . ARG A 1 94 ? -3.023 -13.961 -12.172 1 97.44 94 ARG A O 1
ATOM 761 N N . ALA A 1 95 ? -1.316 -12.578 -11.883 1 97.62 95 ALA A N 1
ATOM 762 C CA . ALA A 1 95 ? -0.409 -13.422 -12.664 1 97.62 95 ALA A CA 1
ATOM 763 C C . ALA A 1 95 ? -0.209 -14.773 -11.992 1 97.62 95 ALA A C 1
ATOM 765 O O . ALA A 1 95 ? -0.197 -15.812 -12.656 1 97.62 95 ALA A O 1
ATOM 766 N N . ILE A 1 96 ? -0.097 -14.734 -10.672 1 98.19 96 ILE A N 1
ATOM 767 C CA . ILE A 1 96 ? 0.077 -15.977 -9.914 1 98.19 96 ILE A CA 1
ATOM 768 C C . ILE A 1 96 ? -1.193 -16.812 -10.008 1 98.19 96 ILE A C 1
ATOM 770 O O . ILE A 1 96 ? -1.127 -18.031 -10.195 1 98.19 96 ILE A O 1
ATOM 774 N N . GLN A 1 97 ? -2.322 -16.156 -9.898 1 97.56 97 GLN A N 1
ATOM 775 C CA . GLN A 1 97 ? -3.598 -16.844 -10.016 1 97.56 97 GLN A CA 1
ATOM 776 C C . GLN A 1 97 ? -3.719 -17.547 -11.375 1 97.56 97 GLN A C 1
ATOM 778 O O . GLN A 1 97 ? -4.172 -18.688 -11.461 1 97.56 97 GLN A O 1
ATOM 783 N N . SER A 1 98 ? -3.303 -16.844 -12.422 1 97.5 98 SER A N 1
ATOM 784 C CA . SER A 1 98 ? -3.334 -17.422 -13.766 1 97.5 98 SER A CA 1
ATOM 785 C C . SER A 1 98 ? -2.414 -18.625 -13.875 1 97.5 98 SER A C 1
ATOM 787 O O . SER A 1 98 ? -2.783 -19.641 -14.469 1 97.5 98 SER A O 1
ATOM 789 N N . GLU A 1 99 ? -1.246 -18.438 -13.273 1 97.75 99 GLU A N 1
ATOM 790 C CA . GLU A 1 99 ? -0.303 -19.562 -13.289 1 97.75 99 GLU A CA 1
ATOM 791 C C . GLU A 1 99 ? -0.856 -20.766 -12.539 1 97.75 99 GLU A C 1
ATOM 793 O O . GLU A 1 99 ? -0.654 -21.906 -12.945 1 97.75 99 GLU A O 1
ATOM 798 N N . LEU A 1 100 ? -1.573 -20.562 -11.477 1 97.75 100 LEU A N 1
ATOM 799 C CA . LEU A 1 100 ? -2.16 -21.641 -10.695 1 97.75 100 LEU A CA 1
ATOM 800 C C . LEU A 1 100 ? -3.201 -22.406 -11.508 1 97.75 100 LEU A C 1
ATOM 802 O O . LEU A 1 100 ? -3.322 -23.625 -11.383 1 97.75 100 LEU A O 1
ATOM 806 N N . LYS A 1 101 ? -3.896 -21.688 -12.398 1 97 101 LYS A N 1
ATOM 807 C CA . LYS A 1 101 ? -4.84 -22.344 -13.297 1 97 101 LYS A CA 1
ATOM 808 C C . LYS A 1 101 ? -4.113 -23.25 -14.281 1 97 101 LYS A C 1
ATOM 810 O O . LYS A 1 101 ? -4.543 -24.375 -14.531 1 97 101 LYS A O 1
ATOM 815 N N . GLN A 1 102 ? -3.039 -22.719 -14.805 1 96.88 102 GLN A N 1
ATOM 816 C CA . GLN A 1 102 ? -2.229 -23.516 -15.711 1 96.88 102 GLN A CA 1
ATOM 817 C C . GLN A 1 102 ? -1.694 -24.766 -15.016 1 96.88 102 GLN A C 1
ATOM 819 O O . GLN A 1 102 ? -1.674 -25.844 -15.602 1 96.88 102 GLN A O 1
ATOM 824 N N . ILE A 1 103 ? -1.334 -24.625 -13.742 1 97.5 103 ILE A N 1
ATOM 825 C CA . ILE A 1 103 ? -0.788 -25.734 -12.969 1 97.5 103 ILE A CA 1
ATOM 826 C C . ILE A 1 103 ? -1.864 -26.797 -12.758 1 97.5 103 ILE A C 1
ATOM 828 O O . ILE A 1 103 ? -1.584 -28 -12.828 1 97.5 103 ILE A O 1
ATOM 832 N N . SER A 1 104 ? -3.068 -26.375 -12.578 1 96.5 104 SER A N 1
ATOM 833 C CA . SER A 1 104 ? -4.176 -27.312 -12.422 1 96.5 104 SER A CA 1
ATOM 834 C C . SER A 1 104 ? -4.379 -28.141 -13.68 1 96.5 104 SER A C 1
ATOM 836 O O . SER A 1 104 ? -4.664 -29.328 -13.609 1 96.5 104 SER A O 1
ATOM 838 N N . ASP A 1 105 ? -4.18 -27.516 -14.82 1 94.75 105 ASP A N 1
ATOM 839 C CA . ASP A 1 105 ? -4.285 -28.234 -16.094 1 94.75 105 ASP A CA 1
ATOM 840 C C . ASP A 1 105 ? -3.172 -29.266 -16.234 1 94.75 105 ASP A C 1
ATOM 842 O O . ASP A 1 105 ? -3.41 -30.375 -16.719 1 94.75 105 ASP A O 1
ATOM 846 N N . ILE A 1 106 ? -2.002 -28.891 -15.789 1 95.38 106 ILE A N 1
ATOM 847 C CA . ILE A 1 106 ? -0.864 -29.797 -15.859 1 95.38 106 ILE A CA 1
ATOM 848 C C . ILE A 1 106 ? -1.102 -31 -14.93 1 95.38 106 ILE A C 1
ATOM 850 O O . ILE A 1 106 ? -0.798 -32.125 -15.289 1 95.38 106 ILE A O 1
ATOM 854 N N . GLU A 1 107 ? -1.669 -30.75 -13.781 1 95.88 107 GLU A N 1
ATOM 855 C CA . GLU A 1 107 ? -2.004 -31.812 -12.844 1 95.88 107 GLU A CA 1
ATOM 856 C C . GLU A 1 107 ? -2.994 -32.781 -13.461 1 95.88 107 GLU A C 1
ATOM 858 O O . GLU A 1 107 ? -2.846 -34 -13.312 1 95.88 107 GLU A O 1
ATOM 863 N N . ASN A 1 108 ? -3.967 -32.281 -14.18 1 94.12 108 ASN A N 1
ATOM 864 C CA . ASN A 1 108 ? -4.957 -33.125 -14.828 1 94.12 108 ASN A CA 1
ATOM 865 C C . ASN A 1 108 ? -4.328 -33.969 -15.93 1 94.12 108 ASN A C 1
ATOM 867 O O . ASN A 1 108 ? -4.684 -35.156 -16.094 1 94.12 108 ASN A O 1
ATOM 871 N N . GLN A 1 109 ? -3.445 -33.375 -16.594 1 91.88 109 GLN A N 1
ATOM 872 C CA . GLN A 1 109 ? -2.744 -34.125 -17.641 1 91.88 109 GLN A CA 1
ATOM 873 C C . GLN A 1 109 ? -1.932 -35.25 -17.047 1 91.88 109 GLN A C 1
ATOM 875 O O . GLN A 1 109 ? -1.9 -36.344 -17.609 1 91.88 109 GLN A O 1
ATOM 880 N N . ALA A 1 110 ? -1.293 -35 -15.914 1 93.12 110 ALA A N 1
ATOM 881 C CA . ALA A 1 110 ? -0.503 -36.031 -15.258 1 93.12 110 ALA A CA 1
ATOM 882 C C . ALA A 1 110 ? -1.392 -37.188 -14.766 1 93.12 110 ALA A C 1
ATOM 884 O O . ALA A 1 110 ? -1.027 -38.344 -14.883 1 93.12 110 ALA A O 1
ATOM 885 N N . VAL A 1 111 ? -2.557 -36.875 -14.258 1 91.62 111 VAL A N 1
ATOM 886 C CA . VAL A 1 111 ? -3.51 -37.875 -13.789 1 91.62 111 VAL A CA 1
ATOM 887 C C . VAL A 1 111 ? -3.969 -38.75 -14.961 1 91.62 111 VAL A C 1
ATOM 889 O O . VAL A 1 111 ? -4.074 -39.969 -14.836 1 91.62 111 VAL A O 1
ATOM 892 N N . GLY A 1 112 ? -4.219 -38.094 -16.109 1 88.56 112 GLY A N 1
ATOM 893 C CA . GLY A 1 112 ? -4.602 -38.812 -17.297 1 88.56 112 GLY A CA 1
ATOM 894 C C . GLY A 1 112 ? -3.529 -39.781 -17.781 1 88.56 112 GLY A C 1
ATOM 895 O O . GLY A 1 112 ? -3.822 -40.938 -18.094 1 88.56 112 GLY A O 1
ATOM 896 N N . LEU A 1 113 ? -2.271 -39.312 -17.797 1 89.62 113 LEU A N 1
ATOM 897 C CA . LEU A 1 113 ? -1.165 -40.156 -18.234 1 89.62 113 LEU A CA 1
ATOM 898 C C . LEU A 1 113 ? -0.95 -41.312 -17.266 1 89.62 113 LEU A C 1
ATOM 900 O O . LEU A 1 113 ? -0.663 -42.438 -17.688 1 89.62 113 LEU A O 1
ATOM 904 N N . LYS A 1 114 ? -1.091 -41.094 -16.016 1 88.75 114 LYS A N 1
ATOM 905 C CA . LYS A 1 114 ? -0.997 -42.156 -15.031 1 88.75 114 LYS A CA 1
ATOM 906 C C . LYS A 1 114 ? -2.07 -43.219 -15.258 1 88.75 114 LYS A C 1
ATOM 908 O O . LYS A 1 114 ? -1.803 -44.406 -15.141 1 88.75 114 LYS A O 1
ATOM 913 N N . GLY A 1 115 ? -3.277 -42.781 -15.555 1 86.69 115 GLY A N 1
ATOM 914 C CA . GLY A 1 115 ? -4.359 -43.719 -15.844 1 86.69 115 GLY A CA 1
ATOM 915 C C . GLY A 1 115 ? -4.059 -44.625 -17.016 1 86.69 115 GLY A C 1
ATOM 916 O O . GLY A 1 115 ? -4.344 -45.844 -16.953 1 86.69 115 GLY A O 1
ATOM 917 N N . ILE A 1 116 ? -3.432 -44.094 -18.031 1 82.69 116 ILE A N 1
ATOM 918 C CA . ILE A 1 116 ? -3.064 -44.875 -19.219 1 82.69 116 ILE A CA 1
ATOM 919 C C . ILE A 1 116 ? -1.977 -45.875 -18.859 1 82.69 116 ILE A C 1
ATOM 921 O O . ILE A 1 116 ? -2.043 -47.062 -19.266 1 82.69 116 ILE A O 1
ATOM 925 N N . LEU A 1 117 ? -1.028 -45.469 -18.031 1 85.62 117 LEU A N 1
ATOM 926 C CA . LEU A 1 117 ? 0.084 -46.344 -17.656 1 85.62 117 LEU A CA 1
ATOM 927 C C . LEU A 1 117 ? -0.387 -47.469 -16.734 1 85.62 117 LEU A C 1
ATOM 929 O O . LEU A 1 117 ? 0.186 -48.562 -16.75 1 85.62 117 LEU A O 1
ATOM 933 N N . ASP A 1 118 ? -1.414 -47.156 -15.984 1 84.88 118 ASP A N 1
ATOM 934 C CA . ASP A 1 118 ? -1.94 -48.156 -15.062 1 84.88 118 ASP A CA 1
ATOM 935 C C . ASP A 1 118 ? -2.607 -49.312 -15.828 1 84.88 118 ASP A C 1
ATOM 937 O O . ASP A 1 118 ? -2.781 -50.406 -15.289 1 84.88 118 ASP A O 1
ATOM 941 N N . GLN A 1 119 ? -2.93 -49.031 -17.125 1 78.56 119 GLN A N 1
ATOM 942 C CA . GLN A 1 119 ? -3.584 -50.062 -17.938 1 78.56 119 GLN A CA 1
ATOM 943 C C . GLN A 1 119 ? -2.561 -50.875 -18.703 1 78.56 119 GLN A C 1
ATOM 945 O O . GLN A 1 119 ? -2.906 -51.906 -19.312 1 78.56 119 GLN A O 1
ATOM 950 N N . LEU A 1 120 ? -1.284 -50.469 -18.562 1 76.31 120 LEU A N 1
ATOM 951 C CA . LEU A 1 120 ? -0.228 -51.188 -19.281 1 76.31 120 LEU A CA 1
ATOM 952 C C . LEU A 1 120 ? 0.495 -52.156 -18.344 1 76.31 120 LEU A C 1
ATOM 954 O O . LEU A 1 120 ? 0.504 -51.938 -17.125 1 76.31 120 LEU A O 1
ATOM 958 N N . PRO A 1 121 ? 0.992 -53.219 -18.938 1 76.62 121 PRO A N 1
ATOM 959 C CA . PRO A 1 121 ? 1.748 -54.156 -18.094 1 76.62 121 PRO A CA 1
ATOM 960 C C . PRO A 1 121 ? 2.934 -53.5 -17.391 1 76.62 121 PRO A C 1
ATOM 962 O O . PRO A 1 121 ? 3.539 -52.562 -17.938 1 76.62 121 PRO A O 1
ATOM 965 N N . ARG A 1 122 ? 3.211 -53.906 -16.141 1 72.19 122 ARG A N 1
ATOM 966 C CA . ARG A 1 122 ? 4.16 -53.312 -15.211 1 72.19 122 ARG A CA 1
ATOM 967 C C . ARG A 1 122 ? 5.555 -53.219 -15.82 1 72.19 122 ARG A C 1
ATOM 969 O O . ARG A 1 122 ? 6.25 -52.219 -15.656 1 72.19 122 ARG A O 1
ATOM 976 N N . ALA A 1 123 ? 5.965 -54.25 -16.594 1 70.06 123 ALA A N 1
ATOM 977 C CA . ALA A 1 123 ? 7.32 -54.344 -17.141 1 70.06 123 ALA A CA 1
ATOM 978 C C . ALA A 1 123 ? 7.594 -53.156 -18.078 1 70.06 123 ALA A C 1
ATOM 980 O O . ALA A 1 123 ? 8.711 -52.656 -18.141 1 70.06 123 ALA A O 1
ATOM 981 N N . HIS A 1 124 ? 6.531 -52.688 -18.766 1 69 124 HIS A N 1
ATOM 982 C CA . HIS A 1 124 ? 6.746 -51.719 -19.828 1 69 124 HIS A CA 1
ATOM 983 C C . HIS A 1 124 ? 6.453 -50.312 -19.344 1 69 124 HIS A C 1
ATOM 985 O O . HIS A 1 124 ? 6.859 -49.344 -19.984 1 69 124 HIS A O 1
ATOM 991 N N . ALA A 1 125 ? 5.938 -50.281 -18.047 1 79.69 125 ALA A N 1
ATOM 992 C CA . ALA A 1 125 ? 5.406 -49 -17.656 1 79.69 125 ALA A CA 1
ATOM 993 C C . ALA A 1 125 ? 6.078 -48.469 -16.391 1 79.69 125 ALA A C 1
ATOM 995 O O . ALA A 1 125 ? 5.91 -47.312 -16.016 1 79.69 125 ALA A O 1
ATOM 996 N N . SER A 1 126 ? 6.988 -49.219 -15.82 1 83.5 126 SER A N 1
ATOM 997 C CA . SER A 1 126 ? 7.508 -48.875 -14.5 1 83.5 126 SER A CA 1
ATOM 998 C C . SER A 1 126 ? 8.336 -47.594 -14.539 1 83.5 126 SER A C 1
ATOM 1000 O O . SER A 1 126 ? 8.195 -46.719 -13.672 1 83.5 126 SER A O 1
ATOM 1002 N N . GLU A 1 127 ? 9.203 -47.531 -15.578 1 85.94 127 GLU A N 1
ATOM 1003 C CA . GLU A 1 127 ? 10.047 -46.344 -15.688 1 85.94 127 GLU A CA 1
ATOM 1004 C C . GLU A 1 127 ? 9.203 -45.094 -15.922 1 85.94 127 GLU A C 1
ATOM 1006 O O . GLU A 1 127 ? 9.461 -44.062 -15.328 1 85.94 127 GLU A O 1
ATOM 1011 N N . PHE A 1 128 ? 8.164 -45.25 -16.734 1 89.06 128 PHE A N 1
ATOM 1012 C CA . PHE A 1 128 ? 7.289 -44.125 -17.031 1 89.06 128 PHE A CA 1
ATOM 1013 C C . PHE A 1 128 ? 6.453 -43.75 -15.805 1 89.06 128 PHE A C 1
ATOM 1015 O O . PHE A 1 128 ? 6.215 -42.594 -15.547 1 89.06 128 PHE A O 1
ATOM 1022 N N . ARG A 1 129 ? 6.113 -44.812 -15.039 1 89.44 129 ARG A N 1
ATOM 1023 C CA . ARG A 1 129 ? 5.312 -44.594 -13.844 1 89.44 129 ARG A CA 1
ATOM 1024 C C . ARG A 1 129 ? 6.102 -43.781 -12.812 1 89.44 129 ARG A C 1
ATOM 1026 O O . ARG A 1 129 ? 5.574 -42.844 -12.211 1 89.44 129 ARG A O 1
ATOM 1033 N N . SER A 1 130 ? 7.363 -44.156 -12.695 1 91.38 130 SER A N 1
ATOM 1034 C CA . SER A 1 130 ? 8.234 -43.438 -11.766 1 91.38 130 SER A CA 1
ATOM 1035 C C . SER A 1 130 ? 8.461 -42 -12.219 1 91.38 130 SER A C 1
ATOM 1037 O O . SER A 1 130 ? 8.445 -41.094 -11.406 1 91.38 130 SER A O 1
ATOM 1039 N N . GLU A 1 131 ? 8.648 -41.812 -13.469 1 91.75 131 GLU A N 1
ATOM 1040 C CA . GLU A 1 131 ? 8.906 -40.5 -14.016 1 91.75 131 GLU A CA 1
ATOM 1041 C C . GLU A 1 131 ? 7.695 -39.562 -13.844 1 91.75 131 GLU A C 1
ATOM 1043 O O . GLU A 1 131 ? 7.828 -38.438 -13.406 1 91.75 131 GLU A O 1
ATOM 1048 N N . ILE A 1 132 ? 6.516 -40.094 -14.102 1 93.12 132 ILE A N 1
ATOM 1049 C CA . ILE A 1 132 ? 5.301 -39.312 -14 1 93.12 132 ILE A CA 1
ATOM 1050 C C . ILE A 1 132 ? 5.031 -38.969 -12.531 1 93.12 132 ILE A C 1
ATOM 1052 O O . ILE A 1 132 ? 4.582 -37.844 -12.219 1 93.12 132 ILE A O 1
ATOM 1056 N N . SER A 1 133 ? 5.348 -39.938 -11.703 1 93.44 133 SER A N 1
ATOM 1057 C CA . SER A 1 133 ? 5.195 -39.688 -10.273 1 93.44 133 SER A CA 1
ATOM 1058 C C . SER A 1 133 ? 6.105 -38.562 -9.805 1 93.44 133 SER A C 1
ATOM 1060 O O . SER A 1 133 ? 5.699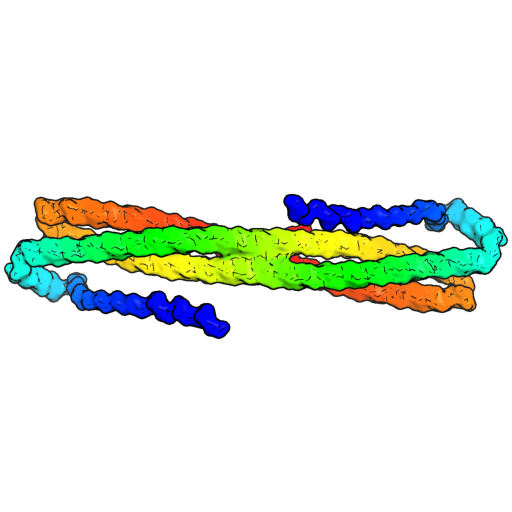 -37.719 -9.008 1 93.44 133 SER A O 1
ATOM 1062 N N . GLY A 1 134 ? 7.312 -38.531 -10.312 1 95 134 GLY A N 1
ATOM 1063 C CA . GLY A 1 134 ? 8.242 -37.469 -9.984 1 95 134 GLY A CA 1
ATOM 1064 C C . GLY A 1 134 ? 7.781 -36.094 -10.484 1 95 134 GLY A C 1
ATOM 1065 O O . GLY A 1 134 ? 7.859 -35.094 -9.758 1 95 134 GLY A O 1
ATOM 1066 N N . LEU A 1 135 ? 7.246 -36.062 -11.688 1 95.31 135 LEU A N 1
ATOM 1067 C CA . LEU A 1 135 ? 6.758 -34.844 -12.273 1 95.31 135 LEU A CA 1
ATOM 1068 C C . LEU A 1 135 ? 5.531 -34.312 -11.523 1 95.31 135 LEU A C 1
ATOM 1070 O O . LEU A 1 135 ? 5.41 -33.125 -11.258 1 95.31 135 LEU A O 1
ATOM 1074 N N . ALA A 1 136 ? 4.637 -35.25 -11.172 1 94.94 136 ALA A N 1
ATOM 1075 C CA . ALA A 1 136 ? 3.434 -34.875 -10.43 1 94.94 136 ALA A CA 1
ATOM 1076 C C . ALA A 1 136 ? 3.787 -34.312 -9.062 1 94.94 136 ALA A C 1
ATOM 1078 O O . ALA A 1 136 ? 3.17 -33.344 -8.617 1 94.94 136 ALA A O 1
ATOM 1079 N N . SER A 1 137 ? 4.77 -34.875 -8.477 1 96 137 SER A N 1
ATOM 1080 C CA . SER A 1 137 ? 5.215 -34.375 -7.176 1 96 137 SER A CA 1
ATOM 1081 C C . SER A 1 137 ? 5.797 -32.969 -7.277 1 96 137 SER A C 1
ATOM 1083 O O . SER A 1 137 ? 5.543 -32.125 -6.418 1 96 137 SER A O 1
ATOM 1085 N N . GLN A 1 138 ? 6.609 -32.781 -8.32 1 96.06 138 GLN A N 1
ATOM 1086 C CA . GLN A 1 138 ? 7.188 -31.469 -8.547 1 96.06 138 GLN A CA 1
ATOM 1087 C C . GLN A 1 138 ? 6.098 -30.422 -8.773 1 96.06 138 GLN A C 1
ATOM 1089 O O . GLN A 1 138 ? 6.168 -29.312 -8.234 1 96.06 138 GLN A O 1
ATOM 1094 N N . VAL A 1 139 ? 5.074 -30.734 -9.516 1 97.44 139 VAL A N 1
ATOM 1095 C CA . VAL A 1 139 ? 3.973 -29.828 -9.812 1 97.44 139 VAL A CA 1
ATOM 1096 C C . VAL A 1 139 ? 3.23 -29.484 -8.523 1 97.44 139 VAL A C 1
ATOM 1098 O O . VAL A 1 139 ? 2.898 -28.312 -8.281 1 97.44 139 VAL A O 1
ATOM 1101 N N . LYS A 1 140 ? 3.045 -30.469 -7.695 1 96.25 140 LYS A N 1
ATOM 1102 C CA . LYS A 1 140 ? 2.369 -30.25 -6.418 1 96.25 140 LYS A CA 1
ATOM 1103 C C . LYS A 1 140 ? 3.156 -29.297 -5.531 1 96.25 140 LYS A C 1
ATOM 1105 O O . LYS A 1 140 ? 2.572 -28.438 -4.855 1 96.25 140 LYS A O 1
ATOM 1110 N N . LYS A 1 141 ? 4.398 -29.469 -5.543 1 96.38 141 LYS A N 1
ATOM 1111 C CA . LYS A 1 141 ? 5.262 -28.594 -4.75 1 96.38 141 LYS A CA 1
ATOM 1112 C C . LYS A 1 141 ? 5.172 -27.156 -5.227 1 96.38 141 LYS A C 1
ATOM 1114 O O . LYS A 1 141 ? 5.051 -26.234 -4.418 1 96.38 141 LYS A O 1
ATOM 1119 N N . GLU A 1 142 ? 5.254 -27 -6.516 1 96.44 142 GLU A N 1
ATOM 1120 C CA . GLU A 1 142 ? 5.168 -25.656 -7.086 1 96.44 142 GLU A CA 1
ATOM 1121 C C . GLU A 1 142 ? 3.816 -25.016 -6.797 1 96.44 142 GLU A C 1
ATOM 1123 O O . GLU A 1 142 ? 3.738 -23.812 -6.508 1 96.44 142 GLU A O 1
ATOM 1128 N N . LYS A 1 143 ? 2.785 -25.797 -6.871 1 97.75 143 LYS A N 1
ATOM 1129 C CA . LYS A 1 143 ? 1.439 -25.312 -6.57 1 97.75 143 LYS A CA 1
ATOM 1130 C C . LYS A 1 143 ? 1.347 -24.797 -5.137 1 97.75 143 LYS A C 1
ATOM 1132 O O . LYS A 1 143 ? 0.752 -23.75 -4.887 1 97.75 143 LYS A O 1
ATOM 1137 N N . ARG A 1 144 ? 1.96 -25.5 -4.258 1 97.44 144 ARG A N 1
ATOM 1138 C CA . ARG A 1 144 ? 1.941 -25.109 -2.852 1 97.44 144 ARG A CA 1
ATOM 1139 C C . ARG A 1 144 ? 2.668 -23.781 -2.641 1 97.44 144 ARG A C 1
ATOM 1141 O O . ARG A 1 144 ? 2.186 -22.906 -1.913 1 97.44 144 ARG A O 1
ATOM 1148 N N . VAL A 1 145 ? 3.812 -23.656 -3.301 1 97 145 VAL A N 1
ATOM 1149 C CA . VAL A 1 145 ? 4.621 -22.453 -3.143 1 97 145 VAL A CA 1
ATOM 1150 C C . VAL A 1 145 ? 3.867 -21.25 -3.699 1 97 145 VAL A C 1
ATOM 1152 O O . VAL A 1 145 ? 3.803 -20.203 -3.057 1 97 145 VAL A O 1
ATOM 1155 N N . LEU A 1 146 ? 3.248 -21.406 -4.824 1 97.81 146 LEU A N 1
ATOM 1156 C CA . LEU A 1 146 ? 2.516 -20.312 -5.457 1 97.81 146 LEU A CA 1
ATOM 1157 C C . LEU A 1 146 ? 1.268 -19.953 -4.652 1 97.81 146 LEU A C 1
ATOM 1159 O O . LEU A 1 146 ? 0.923 -18.781 -4.52 1 97.81 146 LEU A O 1
ATOM 1163 N N . ASN A 1 147 ? 0.603 -20.984 -4.102 1 97.5 147 ASN A N 1
ATOM 1164 C CA . ASN A 1 147 ? -0.562 -20.734 -3.26 1 97.5 147 ASN A CA 1
ATOM 1165 C C . ASN A 1 147 ? -0.191 -19.938 -2.014 1 97.5 147 ASN A C 1
ATOM 1167 O O . ASN A 1 147 ? -0.938 -19.047 -1.593 1 97.5 147 ASN A O 1
ATOM 1171 N N . SER A 1 148 ? 0.915 -20.234 -1.481 1 96.81 148 SER A N 1
ATOM 1172 C CA . SER A 1 148 ? 1.389 -19.5 -0.315 1 96.81 148 SER A CA 1
ATOM 1173 C C . SER A 1 148 ? 1.685 -18.047 -0.664 1 96.81 148 SER A C 1
ATOM 1175 O O . SER A 1 148 ? 1.352 -17.141 0.102 1 96.81 148 SER A O 1
ATOM 1177 N N . ALA A 1 149 ? 2.309 -17.859 -1.812 1 96.06 149 ALA A N 1
ATOM 1178 C CA . ALA A 1 149 ? 2.605 -16.5 -2.264 1 96.06 149 ALA A CA 1
ATOM 1179 C C . ALA A 1 149 ? 1.323 -15.711 -2.496 1 96.06 149 ALA A C 1
ATOM 1181 O O . ALA A 1 149 ? 1.242 -14.531 -2.143 1 96.06 149 ALA A O 1
ATOM 1182 N N . LEU A 1 150 ? 0.347 -16.359 -3.035 1 97.12 150 LEU A N 1
ATOM 1183 C CA . LEU A 1 150 ? -0.929 -15.703 -3.303 1 97.12 150 LEU A CA 1
ATOM 1184 C C . LEU A 1 150 ? -1.632 -15.328 -2.004 1 97.12 150 LEU A C 1
ATOM 1186 O O . LEU A 1 150 ? -2.182 -14.234 -1.883 1 97.12 150 LEU A O 1
ATOM 1190 N N . THR A 1 151 ? -1.585 -16.219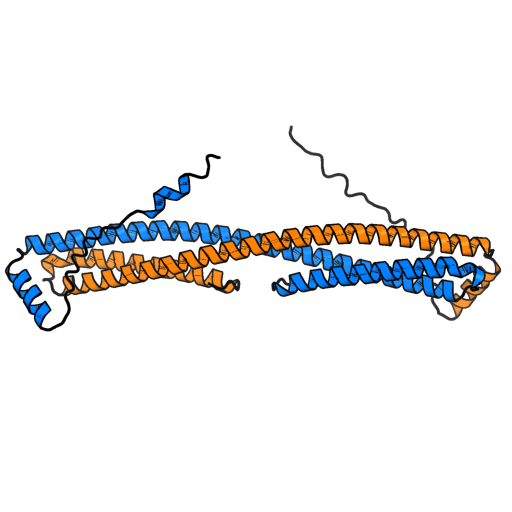 -1.069 1 95.88 151 THR A N 1
ATOM 1191 C CA . THR A 1 151 ? -2.205 -15.969 0.227 1 95.88 151 THR A CA 1
ATOM 1192 C C . THR A 1 151 ? -1.56 -14.773 0.913 1 95.88 151 THR A C 1
ATOM 1194 O O . THR A 1 151 ? -2.25 -13.953 1.523 1 95.88 151 THR A O 1
ATOM 1197 N N . LYS A 1 152 ? -0.238 -14.711 0.751 1 93.94 152 LYS A N 1
ATOM 1198 C CA . LYS A 1 152 ? 0.476 -13.578 1.326 1 93.94 152 LYS A CA 1
ATOM 1199 C C . LYS A 1 152 ? -0.003 -12.266 0.718 1 93.94 152 LYS A C 1
ATOM 1201 O O . LYS A 1 152 ? -0.224 -11.289 1.436 1 93.94 152 LYS A O 1
ATOM 1206 N N . ILE A 1 153 ? -0.224 -12.188 -0.507 1 95.69 153 ILE A N 1
ATOM 1207 C CA . ILE A 1 153 ? -0.676 -10.992 -1.205 1 95.69 153 ILE A CA 1
ATOM 1208 C C . ILE A 1 153 ? -2.092 -10.633 -0.758 1 95.69 153 ILE A C 1
ATOM 1210 O O . ILE A 1 153 ? -2.389 -9.469 -0.481 1 95.69 153 ILE A O 1
ATOM 1214 N N . VAL A 1 154 ? -2.934 -11.625 -0.576 1 93.56 154 VAL A N 1
ATOM 1215 C CA . VAL A 1 154 ? -4.32 -11.43 -0.168 1 93.56 154 VAL A CA 1
ATOM 1216 C C . VAL A 1 154 ? -4.363 -10.883 1.259 1 93.56 154 VAL A C 1
ATOM 1218 O O . VAL A 1 154 ? -5.203 -10.039 1.582 1 93.56 154 VAL A O 1
ATOM 1221 N N . ASN A 1 155 ? -3.424 -11.289 1.994 1 91.81 155 ASN A N 1
ATOM 1222 C CA . ASN A 1 155 ? -3.389 -10.859 3.389 1 91.81 155 ASN A CA 1
ATOM 1223 C C . ASN A 1 155 ? -3.074 -9.375 3.508 1 91.81 155 ASN A C 1
ATOM 1225 O O . ASN A 1 155 ? -3.375 -8.75 4.527 1 91.81 155 ASN A O 1
ATOM 1229 N N . TYR A 1 156 ? -2.533 -8.789 2.418 1 91.19 156 TYR A N 1
A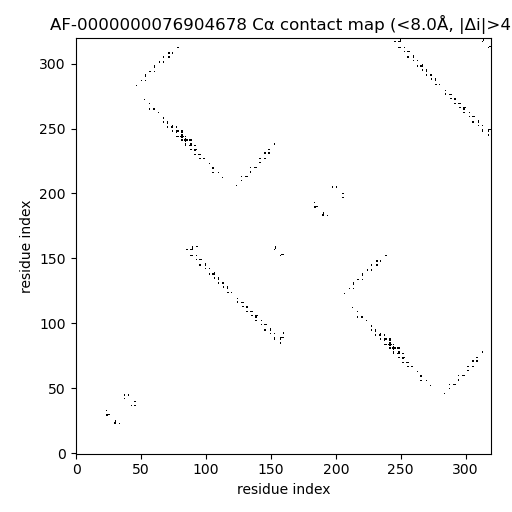TOM 1230 C CA . TYR A 1 156 ? -2.303 -7.344 2.396 1 91.19 156 TYR A CA 1
ATOM 1231 C C . TYR A 1 156 ? -3.586 -6.594 2.064 1 91.19 156 TYR A C 1
ATOM 1233 O O . TYR A 1 156 ? -3.605 -5.359 2.061 1 91.19 156 TYR A O 1
ATOM 1241 N N . GLY A 1 157 ? -4.594 -7.332 1.869 1 86.44 157 GLY A N 1
ATOM 1242 C CA . GLY A 1 157 ? -5.875 -6.711 1.566 1 86.44 157 GLY A CA 1
ATOM 1243 C C . GLY A 1 157 ? -6.055 -6.402 0.092 1 86.44 157 GLY A C 1
ATOM 1244 O O . GLY A 1 157 ? -6.859 -5.547 -0.274 1 86.44 157 GLY A O 1
ATOM 1245 N N . VAL A 1 158 ? -5.277 -6.891 -0.724 1 88.75 158 VAL A N 1
ATOM 1246 C CA . VAL A 1 158 ? -5.348 -6.664 -2.164 1 88.75 158 VAL A CA 1
ATOM 1247 C C . VAL A 1 158 ? -6.32 -7.656 -2.797 1 88.75 158 VAL A C 1
ATOM 1249 O O . VAL A 1 158 ? -6.133 -8.875 -2.691 1 88.75 158 VAL A O 1
ATOM 1252 N N . PRO A 1 159 ? -7.352 -7.09 -3.363 1 86.06 159 PRO A N 1
ATOM 1253 C CA . PRO A 1 159 ? -8.281 -7.996 -4.039 1 86.06 159 PRO A CA 1
ATOM 1254 C C . PRO A 1 159 ? -7.707 -8.578 -5.328 1 86.06 159 PRO A C 1
ATOM 1256 O O . PRO A 1 159 ? -7.102 -7.855 -6.121 1 86.06 159 PRO A O 1
ATOM 1259 N N . ILE A 1 160 ? -7.762 -9.859 -5.43 1 85.62 160 ILE A N 1
ATOM 1260 C CA . ILE A 1 160 ? -7.258 -10.539 -6.617 1 85.62 160 ILE A CA 1
ATOM 1261 C C . ILE A 1 160 ? -8.43 -11.086 -7.434 1 85.62 160 ILE A C 1
ATOM 1263 O O . ILE A 1 160 ? -9.445 -11.508 -6.875 1 85.62 160 ILE A O 1
ATOM 1267 N N . MET B 1 1 ? 15.906 9.555 -33.5 1 21.09 1 MET B N 1
ATOM 1268 C CA . MET B 1 1 ? 16.5 8.367 -34.125 1 21.09 1 MET B CA 1
ATOM 1269 C C . MET B 1 1 ? 16.516 7.207 -33.125 1 21.09 1 MET B C 1
ATOM 1271 O O . MET B 1 1 ? 17.234 6.223 -33.344 1 21.09 1 MET B O 1
ATOM 1275 N N . LYS B 1 2 ? 16.312 7.508 -31.859 1 22.95 2 LYS B N 1
ATOM 1276 C CA . LYS B 1 2 ? 16.469 6.633 -30.703 1 22.95 2 LYS B CA 1
ATOM 1277 C C . LYS B 1 2 ? 15.625 5.367 -30.859 1 22.95 2 LYS B C 1
ATOM 1279 O O . LYS B 1 2 ? 14.656 5.352 -31.609 1 22.95 2 LYS B O 1
ATOM 1284 N N . ALA B 1 3 ? 15.578 4.293 -29.75 1 25.61 3 ALA B N 1
ATOM 1285 C CA . ALA B 1 3 ? 15.141 2.904 -29.672 1 25.61 3 ALA B CA 1
ATOM 1286 C C . ALA B 1 3 ? 13.641 2.787 -29.938 1 25.61 3 ALA B C 1
ATOM 1288 O O . ALA B 1 3 ? 12.828 3.414 -29.25 1 25.61 3 ALA B O 1
ATOM 1289 N N . GLU B 1 4 ? 12.953 2.336 -31.062 1 24.33 4 GLU B N 1
ATOM 1290 C CA . GLU B 1 4 ? 12.031 1.543 -31.875 1 24.33 4 GLU B CA 1
ATOM 1291 C C . GLU B 1 4 ? 11.656 0.247 -31.156 1 24.33 4 GLU B C 1
ATOM 1293 O O . GLU B 1 4 ? 10.492 -0.167 -31.188 1 24.33 4 GLU B O 1
ATOM 1298 N N . LYS B 1 5 ? 12.57 -0.937 -30.938 1 26.23 5 LYS B N 1
ATOM 1299 C CA . LYS B 1 5 ? 12.836 -2.316 -31.328 1 26.23 5 LYS B CA 1
ATOM 1300 C C . LYS B 1 5 ? 12.242 -3.303 -30.328 1 26.23 5 LYS B C 1
ATOM 1302 O O . LYS B 1 5 ? 12.32 -4.516 -30.516 1 26.23 5 LYS B O 1
ATOM 1307 N N . LEU B 1 6 ? 12.227 -3.021 -29.078 1 24.36 6 LEU B N 1
ATOM 1308 C CA . LEU B 1 6 ? 12.102 -4.215 -28.266 1 24.36 6 LEU B CA 1
ATOM 1309 C C . LEU B 1 6 ? 10.68 -4.777 -28.328 1 24.36 6 LEU B C 1
ATOM 1311 O O . LEU B 1 6 ? 9.906 -4.66 -27.375 1 24.36 6 LEU B O 1
ATOM 1315 N N . ASP B 1 7 ? 9.727 -4.496 -29.219 1 26.19 7 ASP B N 1
ATOM 1316 C CA . ASP B 1 7 ? 8.406 -5.043 -29.531 1 26.19 7 ASP B CA 1
ATOM 1317 C C . ASP B 1 7 ? 8.461 -6.562 -29.672 1 26.19 7 ASP B C 1
ATOM 1319 O O . ASP B 1 7 ? 7.422 -7.23 -29.672 1 26.19 7 ASP B O 1
ATOM 1323 N N . ALA B 1 8 ? 9.484 -7.18 -30.25 1 26.78 8 ALA B N 1
ATOM 1324 C CA . ALA B 1 8 ? 9.391 -8.391 -31.078 1 26.78 8 ALA B CA 1
ATOM 1325 C C . ALA B 1 8 ? 8.945 -9.586 -30.234 1 26.78 8 ALA B C 1
ATOM 1327 O O . ALA B 1 8 ? 8.18 -10.43 -30.703 1 26.78 8 ALA B O 1
ATOM 1328 N N . PHE B 1 9 ? 9.656 -9.93 -29.172 1 26.84 9 PHE B N 1
ATOM 1329 C CA . PHE B 1 9 ? 9.758 -11.359 -28.922 1 26.84 9 PHE B CA 1
ATOM 1330 C C . PHE B 1 9 ? 8.43 -11.906 -28.406 1 26.84 9 PHE B C 1
ATOM 1332 O O . PHE B 1 9 ? 8.172 -11.891 -27.203 1 26.84 9 PHE B O 1
ATOM 1339 N N . LEU B 1 10 ? 7.293 -11.289 -28.484 1 27.44 10 LEU B N 1
ATOM 1340 C CA . LEU B 1 10 ? 5.98 -11.898 -28.281 1 27.44 10 LEU B CA 1
ATOM 1341 C C . LEU B 1 10 ? 5.871 -13.203 -29.062 1 27.44 10 LEU B C 1
ATOM 1343 O O . LEU B 1 10 ? 5.691 -13.195 -30.281 1 27.44 10 LEU B O 1
ATOM 1347 N N . TYR B 1 11 ? 6.91 -14.047 -29 1 25.91 11 TYR B N 1
ATOM 1348 C CA . TYR B 1 11 ? 6.984 -15.359 -29.641 1 25.91 11 TYR B CA 1
ATOM 1349 C C . TYR B 1 11 ? 5.68 -16.125 -29.453 1 25.91 11 TYR B C 1
ATOM 1351 O O . TYR B 1 11 ? 5.121 -16.156 -28.359 1 25.91 11 TYR B O 1
ATOM 1359 N N . THR B 1 12 ? 4.762 -16.312 -30.438 1 29.16 12 THR B N 1
ATOM 1360 C CA . THR B 1 12 ? 3.74 -17.172 -31.016 1 29.16 12 THR B CA 1
ATOM 1361 C C . THR B 1 12 ? 4.055 -18.641 -30.719 1 29.16 12 THR B C 1
ATOM 1363 O O . THR B 1 12 ? 4.934 -19.234 -31.359 1 29.16 12 THR B O 1
ATOM 1366 N N . ALA B 1 13 ? 4.641 -19.016 -29.609 1 27.72 13 ALA B N 1
ATOM 1367 C CA . ALA B 1 13 ? 4.754 -20.469 -29.594 1 27.72 13 ALA B CA 1
ATOM 1368 C C . ALA B 1 13 ? 3.414 -21.125 -29.906 1 27.72 13 ALA B C 1
ATOM 1370 O O . ALA B 1 13 ? 2.398 -20.828 -29.281 1 27.72 13 ALA B O 1
ATOM 1371 N N . LYS B 1 14 ? 3.117 -21.359 -31.141 1 29.47 14 LYS B N 1
ATOM 1372 C CA . LYS B 1 14 ? 2.234 -22.281 -31.844 1 29.47 14 LYS B CA 1
ATOM 1373 C C . LYS B 1 14 ? 2.141 -23.625 -31.125 1 29.47 14 LYS B C 1
ATOM 1375 O O . LYS B 1 14 ? 3.113 -24.375 -31.062 1 29.47 14 LYS B O 1
ATOM 1380 N N . PHE B 1 15 ? 1.722 -23.641 -29.906 1 27.06 15 PHE B N 1
ATOM 1381 C CA . PHE B 1 15 ? 1.292 -24.969 -29.484 1 27.06 15 PHE B CA 1
ATOM 1382 C C . PHE B 1 15 ? 0.468 -25.641 -30.562 1 27.06 15 PHE B C 1
ATOM 1384 O O . PHE B 1 15 ? -0.63 -25.188 -30.891 1 27.06 15 PHE B O 1
ATOM 1391 N N . SER B 1 16 ? 1.074 -25.969 -31.656 1 27.06 16 SER B N 1
ATOM 1392 C CA . SER B 1 16 ? 0.513 -26.922 -32.625 1 27.06 16 SER B CA 1
ATOM 1393 C C . SER B 1 16 ? -0.174 -28.078 -31.906 1 27.06 16 SER B C 1
ATOM 1395 O O . SER B 1 16 ? 0.489 -28.922 -31.312 1 27.06 16 SER B O 1
ATOM 1397 N N . MET B 1 17 ? -1.075 -27.797 -31.094 1 29.06 17 MET B N 1
ATOM 1398 C CA . MET B 1 17 ? -1.982 -28.828 -30.594 1 29.06 17 MET B CA 1
ATOM 1399 C C . MET B 1 17 ? -2.449 -29.734 -31.734 1 29.06 17 MET B C 1
ATOM 1401 O O . MET B 1 17 ? -3.473 -29.469 -32.375 1 29.06 17 MET B O 1
ATOM 1405 N N . THR B 1 18 ? -1.595 -29.938 -32.688 1 28.97 18 THR B N 1
ATOM 1406 C CA . THR B 1 18 ? -2.152 -30.844 -33.688 1 28.97 18 THR B CA 1
ATOM 1407 C C . THR B 1 18 ? -2.76 -32.062 -33.031 1 28.97 18 THR B C 1
ATOM 1409 O O . THR B 1 18 ? -3.795 -32.562 -33.469 1 28.97 18 THR B O 1
ATOM 1412 N N . GLU B 1 19 ? -1.837 -32.875 -32.438 1 31.09 19 GLU B N 1
ATOM 1413 C CA . GLU B 1 19 ? -2.184 -34.312 -32.5 1 31.09 19 GLU B CA 1
ATOM 1414 C C . GLU B 1 19 ? -3.514 -34.562 -31.797 1 31.09 19 GLU B C 1
ATOM 1416 O O . GLU B 1 19 ? -3.961 -33.781 -30.953 1 31.09 19 GLU B O 1
ATOM 1421 N N . THR B 1 20 ? -4.355 -35.562 -32.344 1 33.25 20 THR B N 1
ATOM 1422 C CA . THR B 1 20 ? -5.578 -36.281 -32.062 1 33.25 20 THR B CA 1
ATOM 1423 C C . THR B 1 20 ? -5.605 -36.719 -30.578 1 33.25 20 THR B C 1
ATOM 1425 O O . THR B 1 20 ? -4.75 -37.469 -30.141 1 33.25 20 THR B O 1
ATOM 1428 N N . GLU B 1 21 ? -5.719 -35.812 -29.734 1 34.09 21 GLU B N 1
ATOM 1429 C CA . GLU B 1 21 ? -6.059 -36.188 -28.359 1 34.09 21 GLU B CA 1
ATOM 1430 C C . GLU B 1 21 ? -6.98 -37.406 -28.328 1 34.09 21 GLU B C 1
ATOM 1432 O O . GLU B 1 21 ? -8.109 -37.344 -28.812 1 34.09 21 GLU B O 1
ATOM 1437 N N . SER B 1 22 ? -6.469 -38.562 -28.688 1 35.34 22 SER B N 1
ATOM 1438 C CA . SER B 1 22 ? -7.23 -39.781 -28.406 1 35.34 22 SER B CA 1
ATOM 1439 C C . SER B 1 22 ? -7.852 -39.719 -27.016 1 35.34 22 SER B C 1
ATOM 1441 O O . SER B 1 22 ? -7.148 -39.844 -26.016 1 35.34 22 SER B O 1
ATOM 1443 N N . LEU B 1 23 ? -8.516 -38.625 -26.703 1 35.28 23 LEU B N 1
ATOM 1444 C CA . LEU B 1 23 ? -9.398 -38.625 -25.547 1 35.28 23 LEU B CA 1
ATOM 1445 C C . LEU B 1 23 ? -10.055 -40 -25.344 1 35.28 23 LEU B C 1
ATOM 1447 O O . LEU B 1 23 ? -10.836 -40.438 -26.188 1 35.28 23 LEU B O 1
ATOM 1451 N N . ILE B 1 24 ? -9.297 -40.875 -24.734 1 36.28 24 ILE B N 1
ATOM 1452 C CA . ILE B 1 24 ? -9.984 -42.031 -24.203 1 36.28 24 ILE B CA 1
ATOM 1453 C C . ILE B 1 24 ? -11.266 -41.625 -23.484 1 36.28 24 ILE B C 1
ATOM 1455 O O . ILE B 1 24 ? -11.211 -40.938 -22.453 1 36.28 24 ILE B O 1
ATOM 1459 N N . VAL B 1 25 ? -12.156 -40.938 -24.125 1 38.22 25 VAL B N 1
ATOM 1460 C CA . VAL B 1 25 ? -13.523 -40.812 -23.641 1 38.22 25 VAL B CA 1
ATOM 1461 C C . VAL B 1 25 ? -14.016 -42.188 -23.141 1 38.22 25 VAL B C 1
ATOM 1463 O O . VAL B 1 25 ? -13.922 -43.188 -23.859 1 38.22 25 VAL B O 1
ATOM 1466 N N . ALA B 1 26 ? -13.938 -42.375 -21.875 1 40.53 26 ALA B N 1
ATOM 1467 C CA . ALA B 1 26 ? -14.453 -43.562 -21.203 1 40.53 26 ALA B CA 1
ATOM 1468 C C . ALA B 1 26 ? -15.844 -43.906 -21.703 1 40.53 26 ALA B C 1
ATOM 1470 O O . ALA B 1 26 ? -16.547 -44.719 -21.094 1 40.53 26 ALA B O 1
ATOM 1471 N N . GLY B 1 27 ? -16.453 -43.25 -22.641 1 37.16 27 GLY B N 1
ATOM 1472 C CA . GLY B 1 27 ? -17.672 -43.969 -22.922 1 37.16 27 GLY B CA 1
ATOM 1473 C C . GLY B 1 27 ? -17.438 -45.406 -23.438 1 37.16 27 GLY B C 1
ATOM 1474 O O . GLY B 1 27 ? -16.312 -45.75 -23.781 1 37.16 27 GLY B O 1
ATOM 1475 N N . PRO B 1 28 ? -18.469 -46.188 -23.328 1 44.38 28 PRO B N 1
ATOM 1476 C CA . PRO B 1 28 ? -18.375 -47.562 -23.797 1 44.38 28 PRO B CA 1
ATOM 1477 C C . PRO B 1 28 ? -17.641 -47.719 -25.125 1 44.38 28 PRO B C 1
ATOM 1479 O O . PRO B 1 28 ? -16.953 -48.719 -25.359 1 44.38 28 PRO B O 1
ATOM 1482 N N . ARG B 1 29 ? -17.859 -46.781 -26.141 1 49.72 29 ARG B N 1
ATOM 1483 C CA . ARG B 1 29 ? -17.344 -46.906 -27.5 1 49.72 29 ARG B CA 1
ATOM 1484 C C . ARG B 1 29 ? -15.852 -46.594 -27.547 1 49.72 29 ARG B C 1
ATOM 1486 O O . ARG B 1 29 ? -15.148 -47 -28.469 1 49.72 29 ARG B O 1
ATOM 1493 N N . SER B 1 30 ? -15.367 -45.781 -26.781 1 49.38 30 SER B N 1
ATOM 1494 C CA . SER B 1 30 ? -13.953 -45.438 -26.75 1 49.38 30 SER B CA 1
ATOM 1495 C C . SER B 1 30 ? -13.094 -46.594 -26.281 1 49.38 30 SER B C 1
ATOM 1497 O O . SER B 1 30 ? -11.961 -46.781 -26.75 1 49.38 30 SER B O 1
ATOM 1499 N N . TYR B 1 31 ? -13.57 -47.406 -25.422 1 50.22 31 TYR B N 1
ATOM 1500 C CA . TYR B 1 31 ? -12.891 -48.656 -25.062 1 50.22 31 TYR B CA 1
ATOM 1501 C C . TYR B 1 31 ? -12.633 -49.5 -26.297 1 50.22 31 TYR B C 1
ATOM 1503 O O . TYR B 1 31 ? -11.555 -50.094 -26.469 1 50.22 31 TYR B O 1
ATOM 1511 N N . LEU B 1 32 ? -13.656 -49.562 -27.156 1 51 32 LEU B N 1
ATOM 1512 C CA . LEU B 1 32 ? -13.484 -50.375 -28.359 1 51 32 LEU B CA 1
ATOM 1513 C C . LEU B 1 32 ? -12.414 -49.781 -29.266 1 51 32 LEU B C 1
ATOM 1515 O O . LEU B 1 32 ? -11.578 -50.5 -29.812 1 51 32 LEU B O 1
ATOM 1519 N N . ILE B 1 33 ? -12.469 -48.438 -29.547 1 50.5 33 ILE B N 1
ATOM 1520 C CA . ILE B 1 33 ? -11.438 -47.812 -30.375 1 50.5 33 ILE B CA 1
ATOM 1521 C C . ILE B 1 33 ? -10.078 -47.938 -29.688 1 50.5 33 ILE B C 1
ATOM 1523 O O . ILE B 1 33 ? -9.07 -48.219 -30.328 1 50.5 33 ILE B O 1
ATOM 1527 N N . GLN B 1 34 ? -9.969 -47.812 -28.422 1 53.56 34 GLN B N 1
ATOM 1528 C CA . GLN B 1 34 ? -8.734 -48.062 -27.703 1 53.56 34 GLN B CA 1
ATOM 1529 C C . GLN B 1 34 ? -8.344 -49.531 -27.75 1 53.56 34 GLN B C 1
ATOM 1531 O O . GLN B 1 34 ? -7.176 -49.875 -27.938 1 53.56 34 GLN B O 1
ATOM 1536 N N . ARG B 1 35 ? -9.32 -50.406 -27.641 1 51.06 35 ARG B N 1
ATOM 1537 C CA . ARG B 1 35 ? -9.07 -51.844 -27.766 1 51.06 35 ARG B CA 1
ATOM 1538 C C . ARG B 1 35 ? -8.602 -52.188 -29.188 1 51.06 35 ARG B C 1
ATOM 1540 O O . ARG B 1 35 ? -7.672 -52.969 -29.359 1 51.06 35 ARG B O 1
ATOM 1547 N N . VAL B 1 36 ? -9.297 -51.656 -30.203 1 50.78 36 VAL B N 1
ATOM 1548 C CA . VAL B 1 36 ? -8.898 -51.938 -31.578 1 50.78 36 VAL B CA 1
ATOM 1549 C C . VAL B 1 36 ? -7.566 -51.281 -31.875 1 50.78 36 VAL B C 1
ATOM 1551 O O . VAL B 1 36 ? -6.695 -51.875 -32.531 1 50.78 36 VAL B O 1
ATOM 1554 N N . ARG B 1 37 ? -7.293 -50 -31.422 1 53.28 37 ARG B N 1
ATOM 1555 C CA . ARG B 1 37 ? -5.977 -49.375 -31.594 1 53.28 37 ARG B CA 1
ATOM 1556 C C . ARG B 1 37 ? -4.902 -50.188 -30.875 1 53.28 37 ARG B C 1
ATOM 1558 O O . ARG B 1 37 ? -3.775 -50.312 -31.359 1 53.28 37 ARG B O 1
ATOM 1565 N N . ARG B 1 38 ? -5.242 -50.656 -29.703 1 52 38 ARG B N 1
ATOM 1566 C CA . ARG B 1 38 ? -4.348 -51.531 -28.969 1 52 38 ARG B CA 1
ATOM 1567 C C . ARG B 1 38 ? -4.039 -52.781 -29.797 1 52 38 ARG B C 1
ATOM 1569 O O . ARG B 1 38 ? -2.928 -53.312 -29.734 1 52 38 ARG B O 1
ATOM 1576 N N . VAL B 1 39 ? -5.055 -53.312 -30.391 1 53.28 39 VAL B N 1
ATOM 1577 C CA . VAL B 1 39 ? -4.785 -54.5 -31.203 1 53.28 39 VAL B CA 1
ATOM 1578 C C . VAL B 1 39 ? -3.82 -54.125 -32.344 1 53.28 39 VAL B C 1
ATOM 1580 O O . VAL B 1 39 ? -2.965 -54.938 -32.719 1 53.28 39 VAL B O 1
ATOM 1583 N N . PHE B 1 40 ? -3.934 -52.875 -32.938 1 52.88 40 PHE B N 1
ATOM 1584 C CA . PHE B 1 40 ? -3.092 -52.594 -34.094 1 52.88 40 PHE B CA 1
ATOM 1585 C C . PHE B 1 40 ? -1.835 -51.844 -33.688 1 52.88 40 PHE B C 1
ATOM 1587 O O . PHE B 1 40 ? -0.896 -51.719 -34.5 1 52.88 40 PHE B O 1
ATOM 1594 N N . VAL B 1 41 ? -1.797 -51.094 -32.562 1 62 41 VAL B N 1
ATOM 1595 C CA . VAL B 1 41 ? -0.567 -50.312 -32.344 1 62 41 VAL B CA 1
ATOM 1596 C C . VAL B 1 41 ? 0.493 -51.219 -31.719 1 62 41 VAL B C 1
ATOM 1598 O O . VAL B 1 41 ? 0.244 -51.875 -30.688 1 62 41 VAL B O 1
ATOM 1601 N N . SER B 1 42 ? 1.539 -51.594 -32.5 1 73.88 42 SER B N 1
ATOM 1602 C CA . SER B 1 42 ? 2.654 -52.344 -31.938 1 73.88 42 SER B CA 1
ATOM 1603 C C . SER B 1 42 ? 3.059 -51.781 -30.578 1 73.88 42 SER B C 1
ATOM 1605 O O . SER B 1 42 ? 2.818 -50.625 -30.266 1 73.88 42 SER B O 1
ATOM 1607 N N . LYS B 1 43 ? 3.172 -52.688 -29.734 1 73.94 43 LYS B N 1
ATOM 1608 C CA . LYS B 1 43 ? 3.713 -52.312 -28.422 1 73.94 43 LYS B CA 1
ATOM 1609 C C . LYS B 1 43 ? 4.75 -51.219 -28.531 1 73.94 43 LYS B C 1
ATOM 1611 O O . LYS B 1 43 ? 4.785 -50.281 -27.703 1 73.94 43 LYS B O 1
ATOM 1616 N N . GLU B 1 44 ? 5.508 -51.25 -29.578 1 76.69 44 GLU B N 1
ATOM 1617 C CA . GLU B 1 44 ? 6.562 -50.281 -29.781 1 76.69 44 GLU B CA 1
ATOM 1618 C C . GLU B 1 44 ? 5.984 -48.875 -30.078 1 76.69 44 GLU B C 1
ATOM 1620 O O . GLU B 1 44 ? 6.504 -47.875 -29.594 1 76.69 44 GLU B O 1
ATOM 1625 N N . THR B 1 45 ? 4.922 -48.875 -30.812 1 80.44 45 THR B N 1
ATOM 1626 C CA . THR B 1 45 ? 4.297 -47.594 -31.141 1 80.44 45 THR B CA 1
ATOM 1627 C C . THR B 1 45 ? 3.621 -47 -29.922 1 80.44 45 THR B C 1
ATOM 1629 O O . THR B 1 45 ? 3.688 -45.781 -29.703 1 80.44 45 THR B O 1
ATOM 1632 N N . LEU B 1 46 ? 3.018 -47.875 -29.141 1 76.44 46 LEU B N 1
ATOM 1633 C CA . LEU B 1 46 ? 2.373 -47.406 -27.922 1 76.44 46 LEU B CA 1
ATOM 1634 C C . LEU B 1 46 ? 3.396 -46.812 -26.953 1 76.44 46 LEU B C 1
ATOM 1636 O O . LEU B 1 46 ? 3.188 -45.75 -26.422 1 76.44 46 LEU B O 1
ATOM 1640 N N . LEU B 1 47 ? 4.551 -47.531 -26.781 1 81.56 47 LEU B N 1
ATOM 1641 C CA . LEU B 1 47 ? 5.598 -47.094 -25.859 1 81.56 47 LEU B CA 1
ATOM 1642 C C . LEU B 1 47 ? 6.238 -45.781 -26.344 1 81.56 47 LEU B C 1
ATOM 1644 O O . LEU B 1 47 ? 6.598 -44.938 -25.547 1 81.56 47 LEU B O 1
ATOM 1648 N N . SER B 1 48 ? 6.375 -45.688 -27.672 1 86.06 48 SER B N 1
ATOM 1649 C CA . SER B 1 48 ? 6.938 -44.469 -28.234 1 86.06 48 SER B CA 1
ATOM 1650 C C . SER B 1 48 ? 6 -43.281 -28.031 1 86.06 48 SER B C 1
ATOM 1652 O O . SER B 1 48 ? 6.453 -42.156 -27.797 1 86.06 48 SER B O 1
ATOM 1654 N N . GLY B 1 49 ? 4.668 -43.469 -28.141 1 85.25 49 GLY B N 1
ATOM 1655 C CA . GLY B 1 49 ? 3.682 -42.438 -27.875 1 85.25 49 GLY B CA 1
ATOM 1656 C C . GLY B 1 49 ? 3.695 -41.969 -26.438 1 85.25 49 GLY B C 1
ATOM 1657 O O . GLY B 1 49 ? 3.654 -40.75 -26.188 1 85.25 49 GLY B O 1
ATOM 1658 N N . ILE B 1 50 ? 3.812 -42.969 -25.531 1 85.94 50 ILE B N 1
ATOM 1659 C CA . ILE B 1 50 ? 3.857 -42.625 -24.109 1 85.94 50 ILE B CA 1
ATOM 1660 C C . ILE B 1 50 ? 5.141 -41.844 -23.812 1 85.94 50 ILE B C 1
ATOM 1662 O O . ILE B 1 50 ? 5.117 -40.875 -23.062 1 85.94 50 ILE B O 1
ATOM 1666 N N . GLN B 1 51 ? 6.227 -42.312 -24.359 1 87.38 51 GLN B N 1
ATOM 1667 C CA . GLN B 1 51 ? 7.5 -41.625 -24.172 1 87.38 51 GLN B CA 1
ATOM 1668 C C . GLN B 1 51 ? 7.422 -40.188 -24.641 1 87.38 51 GLN B C 1
ATOM 1670 O O . GLN B 1 51 ? 7.957 -39.281 -24 1 87.38 51 GLN B O 1
ATOM 1675 N N . ALA B 1 52 ? 6.734 -39.969 -25.75 1 90.44 52 ALA B N 1
ATOM 1676 C CA . ALA B 1 52 ? 6.582 -38.625 -26.281 1 90.44 52 ALA B CA 1
ATOM 1677 C C . ALA B 1 52 ? 5.758 -37.75 -25.344 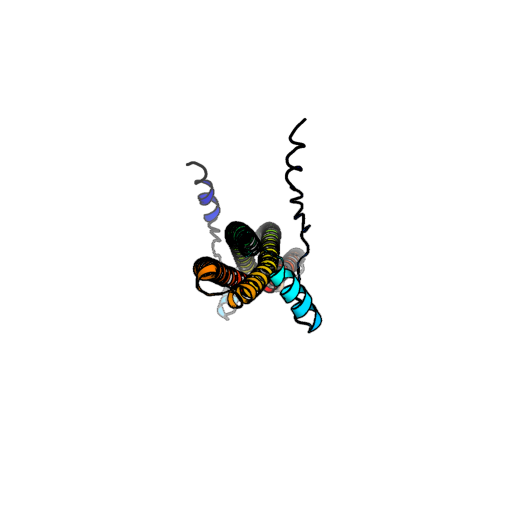1 90.44 52 ALA B C 1
ATOM 1679 O O . ALA B 1 52 ? 6.082 -36.594 -25.125 1 90.44 52 ALA B O 1
ATOM 1680 N N . GLU B 1 53 ? 4.711 -38.406 -24.766 1 89.25 53 GLU B N 1
ATOM 1681 C CA . GLU B 1 53 ? 3.848 -37.656 -23.859 1 89.25 53 GLU B CA 1
ATOM 1682 C C . GLU B 1 53 ? 4.582 -37.281 -22.562 1 89.25 53 GLU B C 1
ATOM 1684 O O . GLU B 1 53 ? 4.434 -36.188 -22.047 1 89.25 53 GLU B O 1
ATOM 1689 N N . VAL B 1 54 ? 5.383 -38.188 -22.078 1 91.81 54 VAL B N 1
ATOM 1690 C CA . VAL B 1 54 ? 6.137 -37.938 -20.844 1 91.81 54 VAL B CA 1
ATOM 1691 C C . VAL B 1 54 ? 7.184 -36.844 -21.078 1 91.81 54 VAL B C 1
ATOM 1693 O O . VAL B 1 54 ? 7.398 -36 -20.234 1 91.81 54 VAL B O 1
ATOM 1696 N N . ASN B 1 55 ? 7.777 -36.906 -22.297 1 92.06 55 ASN B N 1
ATOM 1697 C CA . ASN B 1 55 ? 8.75 -35.875 -22.641 1 92.06 55 ASN B CA 1
ATOM 1698 C C . ASN B 1 55 ? 8.102 -34.5 -22.734 1 92.06 55 ASN B C 1
ATOM 1700 O O . ASN B 1 55 ? 8.664 -33.531 -22.25 1 92.06 55 ASN B O 1
ATOM 1704 N N . HIS B 1 56 ? 6.93 -34.438 -23.281 1 93.81 56 HIS B N 1
ATOM 1705 C CA . HIS B 1 56 ? 6.191 -33.188 -23.359 1 93.81 56 HIS B CA 1
ATOM 1706 C C . HIS B 1 56 ? 5.848 -32.656 -21.969 1 93.81 56 HIS B C 1
ATOM 1708 O O . HIS B 1 56 ? 5.988 -31.453 -21.703 1 93.81 56 HIS B O 1
ATOM 1714 N N . MET B 1 57 ? 5.445 -33.531 -21.109 1 93.81 57 MET B N 1
ATOM 1715 C CA . MET B 1 57 ? 5.098 -33.125 -19.75 1 93.81 57 MET B CA 1
ATOM 1716 C C . MET B 1 57 ? 6.328 -32.625 -19.016 1 93.81 57 MET B C 1
ATOM 1718 O O . MET B 1 57 ? 6.254 -31.625 -18.281 1 93.81 57 MET B O 1
ATOM 1722 N N . ARG B 1 58 ? 7.414 -33.312 -19.234 1 95 58 ARG B N 1
ATOM 1723 C CA . ARG B 1 58 ? 8.664 -32.906 -18.625 1 95 58 ARG B CA 1
ATOM 1724 C C . ARG B 1 58 ? 9.016 -31.469 -19.031 1 95 58 ARG B C 1
ATOM 1726 O O . ARG B 1 58 ? 9.406 -30.656 -18.188 1 95 58 ARG B O 1
ATOM 1733 N N . GLN B 1 59 ? 8.891 -31.188 -20.312 1 96 59 GLN B N 1
ATOM 1734 C CA . GLN B 1 59 ? 9.172 -29.844 -20.812 1 96 59 GLN B CA 1
ATOM 1735 C C . GLN B 1 59 ? 8.211 -28.828 -20.234 1 96 59 GLN B C 1
ATOM 1737 O O . GLN B 1 59 ? 8.625 -27.734 -19.828 1 96 59 GLN B O 1
ATOM 1742 N N . THR B 1 60 ? 6.922 -29.188 -20.125 1 96.12 60 THR B N 1
ATOM 1743 C CA . THR B 1 60 ? 5.895 -28.297 -19.594 1 96.12 60 THR B CA 1
ATO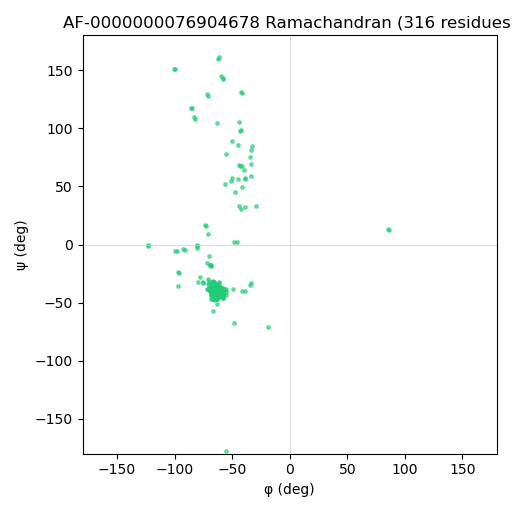M 1744 C C . THR B 1 60 ? 6.16 -27.984 -18.125 1 96.12 60 THR B C 1
ATOM 1746 O O . THR B 1 60 ? 6.039 -26.844 -17.703 1 96.12 60 THR B O 1
ATOM 1749 N N . VAL B 1 61 ? 6.562 -28.984 -17.391 1 97.06 61 VAL B N 1
ATOM 1750 C CA . VAL B 1 61 ? 6.836 -28.828 -15.969 1 97.06 61 VAL B CA 1
ATOM 1751 C C . VAL B 1 61 ? 8.07 -27.938 -15.781 1 97.06 61 VAL B C 1
ATOM 1753 O O . VAL B 1 61 ? 8.094 -27.094 -14.891 1 97.06 61 VAL B O 1
ATOM 1756 N N . ASN B 1 62 ? 9.062 -28.141 -16.656 1 94.81 62 ASN B N 1
ATOM 1757 C CA . ASN B 1 62 ? 10.242 -27.297 -16.578 1 94.81 62 ASN B CA 1
ATOM 1758 C C . ASN B 1 62 ? 9.906 -25.828 -16.875 1 94.81 62 ASN B C 1
ATOM 1760 O O . ASN B 1 62 ? 10.406 -24.938 -16.188 1 94.81 62 ASN B O 1
ATOM 1764 N N . LEU B 1 63 ? 9.055 -25.562 -17.859 1 95.94 63 LEU B N 1
ATOM 1765 C CA . LEU B 1 63 ? 8.625 -24.203 -18.188 1 95.94 63 LEU B CA 1
ATOM 1766 C C . LEU B 1 63 ? 7.828 -23.594 -17.047 1 95.94 63 LEU B C 1
ATOM 1768 O O . LEU B 1 63 ? 8.039 -22.438 -16.688 1 95.94 63 LEU B O 1
ATOM 1772 N N . MET B 1 64 ? 6.945 -24.359 -16.484 1 96.56 64 MET B N 1
ATOM 1773 C CA . MET B 1 64 ? 6.141 -23.906 -15.359 1 96.56 64 MET B CA 1
ATOM 1774 C C . MET B 1 64 ? 7.027 -23.547 -14.172 1 96.56 64 MET B C 1
ATOM 1776 O O . MET B 1 64 ? 6.816 -22.516 -13.523 1 96.56 64 MET B O 1
ATOM 1780 N N . SER B 1 65 ? 8.008 -24.406 -13.898 1 95.88 65 SER B N 1
ATOM 1781 C CA . SER B 1 65 ? 8.922 -24.156 -12.789 1 95.88 65 SER B CA 1
ATOM 1782 C C . SER B 1 65 ? 9.695 -22.859 -12.984 1 95.88 65 SER B C 1
ATOM 1784 O O . SER B 1 65 ? 9.859 -22.078 -12.047 1 95.88 65 SER B O 1
ATOM 1786 N N . ASN B 1 66 ? 10.148 -22.641 -14.219 1 95.62 66 ASN B N 1
ATOM 1787 C CA . ASN B 1 66 ? 10.852 -21.406 -14.539 1 95.62 66 ASN B CA 1
ATOM 1788 C C . ASN B 1 66 ? 9.938 -20.188 -14.391 1 95.62 66 ASN B C 1
ATOM 1790 O O . ASN B 1 66 ? 10.328 -19.188 -13.805 1 95.62 66 ASN B O 1
ATOM 1794 N N . GLU B 1 67 ? 8.75 -20.266 -14.875 1 96.44 67 GLU B N 1
ATOM 1795 C CA . GLU B 1 67 ? 7.781 -19.188 -14.781 1 96.44 67 GLU B CA 1
ATOM 1796 C C . GLU B 1 67 ? 7.414 -18.906 -13.32 1 96.44 67 GLU B C 1
ATOM 1798 O O . GLU B 1 67 ? 7.301 -17.75 -12.922 1 96.44 67 GLU B O 1
ATOM 1803 N N . SER B 1 68 ? 7.238 -20 -12.547 1 97.38 68 SER B N 1
ATOM 1804 C CA . SER B 1 68 ? 6.91 -19.844 -11.133 1 97.38 68 SER B CA 1
ATOM 1805 C C . SER B 1 68 ? 8.008 -19.094 -10.391 1 97.38 68 SER B C 1
ATOM 1807 O O . SER B 1 68 ? 7.719 -18.234 -9.555 1 97.38 68 SER B O 1
ATOM 1809 N N . GLN B 1 69 ? 9.188 -19.375 -10.805 1 96.88 69 GLN B N 1
ATOM 1810 C CA . GLN B 1 69 ? 10.305 -18.688 -10.164 1 96.88 69 GLN B CA 1
ATOM 1811 C C . GLN B 1 69 ? 10.305 -17.203 -10.508 1 96.88 69 GLN B C 1
ATOM 1813 O O . GLN B 1 69 ? 10.508 -16.359 -9.633 1 96.88 69 GLN B O 1
ATOM 1818 N N . LYS B 1 70 ? 10.086 -16.875 -11.727 1 97.25 70 LYS B N 1
ATOM 1819 C CA . LYS B 1 70 ? 10.016 -15.484 -12.164 1 97.25 70 LYS B CA 1
ATOM 1820 C C . LYS B 1 70 ? 8.875 -14.75 -11.469 1 97.25 70 LYS B C 1
ATOM 1822 O O . LYS B 1 70 ? 9.023 -13.602 -11.055 1 97.25 70 LYS B O 1
ATOM 1827 N N . LEU B 1 71 ? 7.754 -15.453 -11.336 1 97.69 71 LEU B N 1
ATOM 1828 C CA . LEU B 1 71 ? 6.59 -14.859 -10.688 1 97.69 71 LEU B CA 1
ATOM 1829 C C . LEU B 1 71 ? 6.867 -14.602 -9.211 1 97.69 71 LEU B C 1
ATOM 1831 O O . LEU B 1 71 ? 6.457 -13.57 -8.672 1 97.69 71 LEU B O 1
ATOM 1835 N N . MET B 1 72 ? 7.598 -15.523 -8.641 1 97.12 72 MET B N 1
ATOM 1836 C CA . MET B 1 72 ? 7.941 -15.352 -7.234 1 97.12 72 MET B CA 1
ATOM 1837 C C . MET B 1 72 ? 8.859 -14.148 -7.039 1 97.12 72 MET B C 1
ATOM 1839 O O . MET B 1 72 ? 8.703 -13.398 -6.074 1 97.12 72 MET B O 1
ATOM 1843 N N . ASP B 1 73 ? 9.758 -13.969 -7.961 1 97.38 73 ASP B N 1
ATOM 1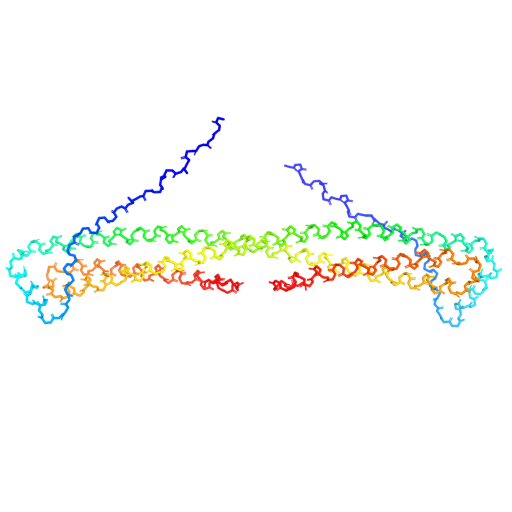844 C CA . ASP B 1 73 ? 10.656 -12.82 -7.895 1 97.38 73 ASP B CA 1
ATOM 1845 C C . ASP B 1 73 ? 9.898 -11.508 -8.102 1 97.38 73 ASP B C 1
ATOM 1847 O O . ASP B 1 73 ? 10.133 -10.531 -7.391 1 97.38 73 ASP B O 1
ATOM 1851 N N . ARG B 1 74 ? 9.016 -11.547 -9.008 1 97.38 74 ARG B N 1
ATOM 1852 C CA . ARG B 1 74 ? 8.211 -10.359 -9.281 1 97.38 74 ARG B CA 1
ATOM 1853 C C . ARG B 1 74 ? 7.297 -10.039 -8.102 1 97.38 74 ARG B C 1
ATOM 1855 O O . ARG B 1 74 ? 7.148 -8.875 -7.727 1 97.38 74 ARG B O 1
ATOM 1862 N N . ALA B 1 75 ? 6.719 -11.055 -7.547 1 97.19 75 ALA B N 1
ATOM 1863 C CA . ALA B 1 75 ? 5.848 -10.859 -6.395 1 97.19 75 ALA B CA 1
ATOM 1864 C C . ALA B 1 75 ? 6.625 -10.297 -5.207 1 97.19 75 ALA B C 1
ATOM 1866 O O . ALA B 1 75 ? 6.137 -9.414 -4.5 1 97.19 75 ALA B O 1
ATOM 1867 N N . ALA B 1 76 ? 7.848 -10.781 -5.031 1 96.69 76 ALA B N 1
ATOM 1868 C CA . ALA B 1 76 ? 8.68 -10.289 -3.941 1 96.69 76 ALA B CA 1
ATOM 1869 C C . ALA B 1 76 ? 9.031 -8.812 -4.148 1 96.69 76 ALA B C 1
ATOM 1871 O O . ALA B 1 76 ? 9.016 -8.031 -3.197 1 96.69 76 ALA B O 1
ATOM 1872 N N . THR B 1 77 ? 9.328 -8.469 -5.355 1 97.31 77 THR B N 1
ATOM 1873 C CA . THR B 1 77 ? 9.648 -7.078 -5.676 1 97.31 77 THR B CA 1
ATOM 1874 C C . THR B 1 77 ? 8.422 -6.184 -5.496 1 97.31 77 THR B C 1
ATOM 1876 O O . THR B 1 77 ? 8.531 -5.086 -4.945 1 97.31 77 THR B O 1
ATOM 1879 N N . ALA B 1 78 ? 7.266 -6.676 -5.957 1 97.38 78 ALA B N 1
ATOM 1880 C CA . ALA B 1 78 ? 6.016 -5.934 -5.801 1 97.38 78 ALA B CA 1
ATOM 1881 C C . ALA B 1 78 ? 5.684 -5.723 -4.324 1 97.38 78 ALA B C 1
ATOM 1883 O O . ALA B 1 78 ? 5.23 -4.648 -3.932 1 97.38 78 ALA B O 1
ATOM 1884 N N . GLU B 1 79 ? 5.926 -6.727 -3.553 1 96.06 79 GLU B N 1
ATOM 1885 C CA . GLU B 1 79 ? 5.684 -6.633 -2.117 1 96.06 79 GLU B CA 1
ATOM 1886 C C . GLU B 1 79 ? 6.555 -5.555 -1.48 1 96.06 79 GLU B C 1
ATOM 1888 O O . GLU B 1 79 ? 6.078 -4.758 -0.671 1 96.06 79 GLU B O 1
ATOM 1893 N N . LYS B 1 80 ? 7.816 -5.566 -1.896 1 96 80 LYS B N 1
ATOM 1894 C CA . LYS B 1 80 ? 8.734 -4.555 -1.372 1 96 80 LYS B CA 1
ATOM 1895 C C . LYS B 1 80 ? 8.281 -3.15 -1.758 1 96 80 LYS B C 1
ATOM 1897 O O . LYS B 1 80 ? 8.344 -2.227 -0.944 1 96 80 LYS B O 1
ATOM 1902 N N . ARG B 1 81 ? 7.828 -2.996 -2.939 1 95.38 81 ARG B N 1
ATOM 1903 C CA . ARG B 1 81 ? 7.332 -1.705 -3.408 1 95.38 81 ARG B CA 1
ATOM 1904 C C . ARG B 1 81 ? 6.098 -1.274 -2.627 1 95.38 81 ARG B C 1
ATOM 1906 O O . ARG B 1 81 ? 5.988 -0.116 -2.219 1 95.38 81 ARG B O 1
ATOM 1913 N N . PHE B 1 82 ? 5.23 -2.191 -2.42 1 95.88 82 PHE B N 1
ATOM 1914 C CA . PHE B 1 82 ? 4.012 -1.936 -1.66 1 95.88 82 PHE B CA 1
ATOM 1915 C C . PHE B 1 82 ? 4.344 -1.522 -0.231 1 95.88 82 PHE B C 1
ATOM 1917 O O . PHE B 1 82 ? 3.818 -0.525 0.27 1 95.88 82 PHE B O 1
ATOM 1924 N N . GLN B 1 83 ? 5.25 -2.238 0.361 1 95.12 83 GLN B N 1
ATOM 1925 C CA . GLN B 1 83 ? 5.625 -1.941 1.74 1 95.12 83 GLN B CA 1
ATOM 1926 C C . GLN B 1 83 ? 6.281 -0.568 1.85 1 95.12 83 GLN B C 1
ATOM 1928 O O . GLN B 1 83 ? 6.023 0.175 2.799 1 95.12 83 GLN B O 1
ATOM 1933 N N . LYS B 1 84 ? 7.113 -0.27 0.898 1 96 84 LYS B N 1
ATOM 1934 C CA . LYS B 1 84 ? 7.742 1.046 0.891 1 96 84 LYS B CA 1
ATOM 1935 C C . LYS B 1 84 ? 6.703 2.154 0.744 1 96 84 LYS B C 1
ATOM 1937 O O . LYS B 1 84 ? 6.781 3.178 1.427 1 96 84 LYS B O 1
ATOM 1942 N N . GLY B 1 85 ? 5.777 1.9 -0.182 1 95.69 85 GLY B N 1
ATOM 1943 C CA . GLY B 1 85 ? 4.707 2.873 -0.344 1 95.69 85 GLY B CA 1
ATOM 1944 C C . GLY B 1 85 ? 3.865 3.047 0.905 1 95.69 85 GLY B C 1
ATOM 1945 O O . GLY B 1 85 ? 3.539 4.172 1.289 1 95.69 85 GLY B O 1
ATOM 1946 N N . TRP B 1 86 ? 3.592 1.943 1.538 1 95 86 TRP B N 1
ATOM 1947 C CA . TRP B 1 86 ? 2.816 1.938 2.773 1 95 86 TRP B CA 1
ATOM 1948 C C . TRP B 1 86 ? 3.545 2.701 3.875 1 95 86 TRP B C 1
ATOM 1950 O O . TRP B 1 86 ? 2.949 3.541 4.555 1 95 86 TRP B O 1
ATOM 1960 N N . ASN B 1 87 ? 4.789 2.477 3.973 1 96.06 87 ASN B N 1
ATOM 1961 C CA . ASN B 1 87 ? 5.59 3.129 5.004 1 96.06 87 ASN B CA 1
ATOM 1962 C C . ASN B 1 87 ? 5.711 4.629 4.754 1 96.06 87 ASN B C 1
ATOM 1964 O O . ASN B 1 87 ? 5.648 5.426 5.691 1 96.06 87 ASN B O 1
ATOM 1968 N N . THR B 1 88 ? 5.918 5 3.502 1 96.62 88 THR B N 1
ATOM 1969 C CA . THR B 1 88 ? 6.004 6.414 3.162 1 96.62 88 THR B CA 1
ATOM 1970 C C . THR B 1 88 ? 4.691 7.129 3.48 1 96.62 88 THR B C 1
ATOM 1972 O O . THR B 1 88 ? 4.699 8.242 4.016 1 96.62 88 THR B O 1
ATOM 1975 N N . LEU B 1 89 ? 3.561 6.473 3.158 1 96.25 89 LEU B N 1
ATOM 1976 C CA . LEU B 1 89 ? 2.248 7.039 3.455 1 96.25 89 LEU B CA 1
ATOM 1977 C C . LEU B 1 89 ? 2.057 7.211 4.957 1 96.25 89 LEU B C 1
ATOM 1979 O O . LEU B 1 89 ? 1.54 8.234 5.41 1 96.25 89 LEU B O 1
ATOM 1983 N N . ARG B 1 90 ? 2.559 6.254 5.699 1 96.69 90 ARG B N 1
ATOM 1984 C CA . ARG B 1 90 ? 2.482 6.301 7.152 1 96.69 90 ARG B CA 1
ATOM 1985 C C . ARG B 1 90 ? 3.305 7.461 7.707 1 96.69 90 ARG B C 1
ATOM 1987 O O . ARG B 1 90 ? 2.855 8.172 8.609 1 96.69 90 ARG B O 1
ATOM 1994 N N . GLU B 1 91 ? 4.473 7.637 7.164 1 97 91 GLU B N 1
ATOM 1995 C CA . GLU B 1 91 ? 5.352 8.719 7.598 1 97 91 GLU B CA 1
ATOM 1996 C C . GLU B 1 91 ? 4.73 10.078 7.324 1 97 91 GLU B C 1
ATOM 1998 O O . GLU B 1 91 ? 4.773 10.969 8.172 1 97 91 GLU B O 1
ATOM 2003 N N . GLU B 1 92 ? 4.129 10.203 6.172 1 97.56 92 GLU B N 1
ATOM 2004 C CA . GLU B 1 92 ? 3.479 11.469 5.84 1 97.56 92 GLU B CA 1
ATOM 2005 C C . GLU B 1 92 ? 2.258 11.711 6.723 1 97.56 92 GLU B C 1
ATOM 2007 O O . GLU B 1 92 ? 1.978 12.852 7.102 1 97.56 92 GLU B O 1
ATOM 2012 N N . GLY B 1 93 ? 1.547 10.578 7.055 1 97.38 93 GLY B N 1
ATOM 2013 C CA . GLY B 1 93 ? 0.441 10.703 7.992 1 97.38 93 GLY B CA 1
ATOM 2014 C C . GLY B 1 93 ? 0.87 11.203 9.359 1 97.38 93 GLY B C 1
ATOM 2015 O O . GLY B 1 93 ? 0.209 12.055 9.945 1 97.38 93 GLY B O 1
ATOM 2016 N N . ARG B 1 94 ? 2.006 10.789 9.773 1 97.44 94 ARG B N 1
ATOM 2017 C CA . ARG B 1 94 ? 2.541 11.227 11.062 1 97.44 94 ARG B CA 1
ATOM 2018 C C . ARG B 1 94 ? 2.965 12.688 11.008 1 97.44 94 ARG B C 1
ATOM 2020 O O . ARG B 1 94 ? 2.766 13.43 11.977 1 97.44 94 ARG B O 1
ATOM 2027 N N . ALA B 1 95 ? 3.51 13.078 9.922 1 97.69 95 ALA B N 1
ATOM 2028 C CA . ALA B 1 95 ? 3.92 14.469 9.75 1 97.69 95 ALA B CA 1
ATOM 2029 C C . ALA B 1 95 ? 2.715 15.406 9.797 1 97.69 95 ALA B C 1
ATOM 2031 O O . ALA B 1 95 ? 2.77 16.469 10.414 1 97.69 95 ALA B O 1
ATOM 2032 N N . ILE B 1 96 ? 1.644 14.961 9.18 1 98.25 96 ILE B N 1
ATOM 2033 C CA . ILE B 1 96 ? 0.422 15.758 9.164 1 98.25 96 ILE B CA 1
ATOM 2034 C C . ILE B 1 96 ? -0.16 15.828 10.578 1 98.25 96 ILE B C 1
ATOM 2036 O O . ILE B 1 96 ? -0.594 16.891 11.023 1 98.25 96 ILE B O 1
ATOM 2040 N N . GLN B 1 97 ? -0.116 14.719 11.25 1 97.56 97 GLN B N 1
ATOM 2041 C CA . GLN B 1 97 ? -0.602 14.68 12.625 1 97.56 97 GLN B CA 1
ATOM 2042 C C . GLN B 1 97 ? 0.181 15.648 13.508 1 97.56 97 GLN B C 1
ATOM 2044 O O . GLN B 1 97 ? -0.402 16.359 14.336 1 97.56 97 GLN B O 1
ATOM 2049 N N . SER B 1 98 ? 1.472 15.664 13.32 1 97.5 98 SER B N 1
ATOM 2050 C CA . SER B 1 98 ? 2.32 16.578 14.078 1 97.5 98 SER B CA 1
ATOM 2051 C C . SER B 1 98 ? 1.989 18.031 13.766 1 97.5 98 SER B C 1
ATOM 2053 O O . SER B 1 98 ? 1.922 18.875 14.672 1 97.5 98 SER B O 1
ATOM 2055 N N . GLU B 1 99 ? 1.775 18.25 12.492 1 97.81 99 GLU B N 1
ATOM 2056 C CA . GLU B 1 99 ? 1.415 19.609 12.086 1 97.81 99 GLU B CA 1
ATOM 2057 C C . GLU B 1 99 ? 0.071 20.031 12.68 1 97.81 99 GLU B C 1
ATOM 2059 O O . GLU B 1 99 ? -0.111 21.188 13.07 1 97.81 99 GLU B O 1
ATOM 2064 N N . LEU B 1 100 ? -0.844 19.125 12.812 1 97.81 100 LEU B N 1
ATOM 2065 C CA . LEU B 1 100 ? -2.158 19.422 13.383 1 97.81 100 LEU B CA 1
ATOM 2066 C C . LEU B 1 100 ? -2.043 19.781 14.859 1 97.81 100 LEU B C 1
ATOM 2068 O O . LEU B 1 100 ? -2.777 20.656 15.344 1 97.81 100 LEU B O 1
ATOM 2072 N N . LYS B 1 101 ? -1.063 19.203 15.531 1 97 101 LYS B N 1
ATOM 2073 C CA . LYS B 1 101 ? -0.804 19.578 16.922 1 97 101 LYS B CA 1
ATOM 2074 C C . LYS B 1 101 ? -0.281 21.016 17.016 1 97 101 LYS B C 1
ATOM 2076 O O . LYS B 1 101 ? -0.716 21.781 17.875 1 97 101 LYS B O 1
ATOM 2081 N N . GLN B 1 102 ? 0.612 21.312 16.109 1 96.88 102 GLN B N 1
ATOM 2082 C CA . GLN B 1 102 ? 1.136 22.672 16.062 1 96.88 102 GLN B CA 1
ATOM 2083 C C . GLN B 1 102 ? 0.026 23.672 15.773 1 96.88 102 GLN B C 1
ATOM 2085 O O . GLN B 1 102 ? -0.014 24.75 16.375 1 96.88 102 GLN B O 1
ATOM 2090 N N . ILE B 1 103 ? -0.922 23.281 14.93 1 97.5 103 ILE B N 1
ATOM 2091 C CA . ILE B 1 103 ? -2.025 24.156 14.547 1 97.5 103 ILE B CA 1
ATOM 2092 C C . ILE B 1 103 ? -2.936 24.406 15.75 1 97.5 103 ILE B C 1
ATOM 2094 O O . ILE B 1 103 ? -3.416 25.516 15.961 1 97.5 103 ILE B O 1
ATOM 2098 N N . SER B 1 104 ? -3.092 23.391 16.547 1 96.62 104 SER B N 1
ATOM 2099 C CA . SER B 1 104 ? -3.902 23.531 17.766 1 96.62 104 SER B CA 1
ATOM 2100 C C . SER B 1 104 ? -3.283 24.547 18.734 1 96.62 104 SER B C 1
ATOM 2102 O O . SER B 1 104 ? -3.996 25.328 19.359 1 96.62 104 SER B O 1
ATOM 2104 N N . ASP B 1 105 ? -1.991 24.547 18.781 1 94.81 105 ASP B N 1
ATOM 2105 C CA . ASP B 1 105 ? -1.284 25.5 19.625 1 94.81 105 ASP B CA 1
ATOM 2106 C C . ASP B 1 105 ? -1.455 26.922 19.094 1 94.81 105 ASP B C 1
ATOM 2108 O O . ASP B 1 105 ? -1.647 27.859 19.875 1 94.81 105 ASP B O 1
ATOM 2112 N N . ILE B 1 106 ? -1.438 27.047 17.797 1 95.31 106 ILE B N 1
ATOM 2113 C CA . ILE B 1 106 ? -1.616 28.359 17.188 1 95.31 106 ILE B CA 1
ATOM 2114 C C . ILE B 1 106 ? -3.035 28.859 17.438 1 95.31 106 ILE B C 1
ATOM 2116 O O . ILE B 1 106 ? -3.242 30.047 17.719 1 95.31 106 ILE B O 1
ATOM 2120 N N . GLU B 1 107 ? -3.992 27.984 17.391 1 95.94 107 GLU B N 1
ATOM 2121 C CA . GLU B 1 107 ? -5.379 28.328 17.672 1 95.94 107 GLU B CA 1
ATOM 2122 C C . GLU B 1 107 ? -5.535 28.828 19.109 1 95.94 107 GLU B C 1
ATOM 2124 O O . GLU B 1 107 ? -6.238 29.828 19.344 1 95.94 107 GLU B O 1
ATOM 2129 N N . ASN B 1 108 ? -4.859 28.188 20.016 1 94.19 108 ASN B N 1
ATOM 2130 C CA . ASN B 1 108 ? -4.922 28.609 21.406 1 94.19 108 ASN B CA 1
ATOM 2131 C C . ASN B 1 108 ? -4.293 29.984 21.609 1 94.19 108 ASN B C 1
ATOM 2133 O O . ASN B 1 108 ? -4.797 30.781 22.406 1 94.19 108 ASN B O 1
ATOM 2137 N N . GLN B 1 109 ? -3.27 30.172 20.922 1 91.88 109 GLN B N 1
ATOM 2138 C CA . GLN B 1 109 ? -2.615 31.469 21 1 91.88 109 GLN B CA 1
ATOM 2139 C C . GLN B 1 109 ? -3.527 32.594 20.484 1 91.88 109 GLN B C 1
ATOM 2141 O O . GLN B 1 109 ? -3.594 33.656 21.062 1 91.88 109 GLN B O 1
ATOM 2146 N N . ALA B 1 110 ? -4.227 32.281 19.406 1 93.19 110 ALA B N 1
ATOM 2147 C CA . ALA B 1 110 ? -5.148 33.281 18.844 1 93.19 110 ALA B CA 1
ATOM 2148 C C . ALA B 1 110 ? -6.301 33.562 19.797 1 93.19 110 ALA B C 1
ATOM 2150 O O . ALA B 1 110 ? -6.711 34.719 19.953 1 93.19 110 ALA B O 1
ATOM 2151 N N . VAL B 1 111 ? -6.801 32.562 20.469 1 91.69 111 VAL B N 1
ATOM 2152 C CA . VAL B 1 111 ? -7.875 32.719 21.438 1 91.69 111 VAL B CA 1
ATOM 2153 C C . VAL B 1 111 ? -7.398 33.594 22.609 1 91.69 111 VAL B C 1
ATOM 2155 O O . VAL B 1 111 ? -8.133 34.469 23.078 1 91.69 111 VAL B O 1
ATOM 2158 N N . GLY B 1 112 ? -6.16 33.344 23.031 1 88.62 112 GLY B N 1
ATOM 2159 C CA . GLY B 1 112 ? -5.59 34.188 24.094 1 88.62 112 GLY B CA 1
ATOM 2160 C C . GLY B 1 112 ? -5.457 35.625 23.719 1 88.62 112 GLY B C 1
ATOM 2161 O O . GLY B 1 112 ? -5.812 36.531 24.5 1 88.62 112 GLY B O 1
ATOM 2162 N N . LEU B 1 113 ? -4.984 35.906 22.5 1 89.75 113 LEU B N 1
ATOM 2163 C CA . LEU B 1 113 ? -4.82 37.25 22.031 1 89.75 113 LEU B CA 1
ATOM 2164 C C . LEU B 1 113 ? -6.172 37.938 21.875 1 89.75 113 LEU B C 1
ATOM 2166 O O . LEU B 1 113 ? -6.312 39.125 22.188 1 89.75 113 LEU B O 1
ATOM 2170 N N . LYS B 1 114 ? -7.133 37.25 21.422 1 88.81 114 LYS B N 1
ATOM 2171 C CA . LYS B 1 114 ? -8.484 37.781 21.328 1 88.81 114 LYS B CA 1
ATOM 2172 C C . LYS B 1 114 ? -9.016 38.188 22.703 1 88.81 114 LYS B C 1
ATOM 2174 O O . LYS B 1 114 ? -9.664 39.219 22.844 1 88.81 114 LYS B O 1
ATOM 2179 N N . GLY B 1 115 ? -8.789 37.375 23.672 1 86.5 115 GLY B N 1
ATOM 2180 C CA . GLY B 1 115 ? -9.211 37.656 25.031 1 86.5 115 GLY B CA 1
ATOM 2181 C C . GLY B 1 115 ? -8.617 38.969 25.562 1 86.5 115 GLY B C 1
ATOM 2182 O O . GLY B 1 115 ? -9.305 39.75 26.203 1 86.5 115 GLY B O 1
ATOM 2183 N N . ILE B 1 116 ? -7.371 39.219 25.266 1 82.62 116 ILE B N 1
ATOM 2184 C CA . ILE B 1 116 ? -6.68 40.406 25.688 1 82.62 116 ILE B CA 1
ATOM 2185 C C . ILE B 1 116 ? -7.273 41.625 24.984 1 82.62 116 ILE B C 1
ATOM 2187 O O . ILE B 1 116 ? -7.52 42.656 25.609 1 82.62 116 ILE B O 1
ATOM 2191 N N . LEU B 1 117 ? -7.59 41.5 23.719 1 85.25 117 LEU B N 1
ATOM 2192 C CA . LEU B 1 117 ? -8.125 42.594 22.922 1 85.25 117 LEU B CA 1
ATOM 2193 C C . LEU B 1 117 ? -9.547 42.938 23.359 1 85.25 117 LEU B C 1
ATOM 2195 O O . LEU B 1 117 ? -9.961 44.094 23.266 1 85.25 117 LEU B O 1
ATOM 2199 N N . ASP B 1 118 ? -10.227 41.906 23.812 1 84.69 118 ASP B N 1
ATOM 2200 C CA . ASP B 1 118 ? -11.602 42.125 24.25 1 84.69 118 ASP B CA 1
ATOM 2201 C C . ASP B 1 118 ? -11.648 42.969 25.516 1 84.69 118 ASP B C 1
ATOM 2203 O O . ASP B 1 118 ? -12.68 43.562 25.844 1 84.69 118 ASP B O 1
ATOM 2207 N N . GLN B 1 119 ? -10.477 43.031 26.219 1 78.25 119 GLN B N 1
ATOM 2208 C CA . GLN B 1 119 ? -10.406 43.812 27.453 1 78.25 119 GLN B CA 1
ATOM 2209 C C . GLN B 1 119 ? -9.977 45.25 27.188 1 78.25 119 GLN B C 1
ATOM 2211 O O . GLN B 1 119 ? -10.039 46.094 28.078 1 78.25 119 GLN B O 1
ATOM 2216 N N . LEU B 1 120 ? -9.648 45.5 25.906 1 76.25 120 LEU B N 1
ATOM 2217 C CA . LEU B 1 120 ? -9.203 46.844 25.547 1 76.25 120 LEU B CA 1
ATOM 2218 C C . LEU B 1 120 ? -10.336 47.656 24.906 1 76.25 120 LEU B C 1
ATOM 2220 O O . LEU B 1 120 ? -11.266 47.062 24.344 1 76.25 120 LEU B O 1
ATOM 2224 N N . PRO B 1 121 ? -10.266 48.969 25.094 1 76.75 121 PRO B N 1
ATOM 2225 C CA . PRO B 1 121 ? -11.297 49.781 24.453 1 76.75 121 PRO B CA 1
ATOM 2226 C C . PRO B 1 121 ? -11.344 49.594 22.938 1 76.75 121 PRO B C 1
ATOM 2228 O O . PRO B 1 121 ? -10.305 49.344 22.312 1 76.75 121 PRO B O 1
ATOM 2231 N N . ARG B 1 122 ? -12.547 49.594 22.359 1 72.56 122 ARG B N 1
ATOM 2232 C CA . ARG B 1 122 ? -12.859 49.25 20.969 1 72.56 122 ARG B CA 1
ATOM 2233 C C . ARG B 1 122 ? -12.047 50.125 20 1 72.56 122 ARG B C 1
ATOM 2235 O O . ARG B 1 122 ? -11.562 49.594 18.984 1 72.56 122 ARG B O 1
ATOM 2242 N N . ALA B 1 123 ? -11.867 51.406 20.312 1 70.06 123 ALA B N 1
ATOM 2243 C CA . ALA B 1 123 ? -11.203 52.312 19.391 1 70.06 123 ALA B CA 1
ATOM 2244 C C . ALA B 1 123 ? -9.773 51.875 19.109 1 70.06 123 ALA B C 1
ATOM 2246 O O . ALA B 1 123 ? -9.289 52 17.984 1 70.06 123 ALA B O 1
ATOM 2247 N N . HIS B 1 124 ? -9.117 51.25 20.125 1 68.75 124 HIS B N 1
ATOM 2248 C CA . HIS B 1 124 ? -7.695 50.969 20 1 68.75 124 HIS B CA 1
ATOM 2249 C C . HIS B 1 124 ? -7.461 49.531 19.562 1 68.75 124 HIS B C 1
ATOM 2251 O O . HIS B 1 124 ? -6.379 49.188 19.078 1 68.75 124 HIS B O 1
ATOM 2257 N N . ALA B 1 125 ? -8.656 48.781 19.5 1 79 125 ALA B N 1
ATOM 2258 C CA . ALA B 1 125 ? -8.43 47.344 19.344 1 79 125 ALA B CA 1
ATOM 2259 C C . ALA B 1 125 ? -9.125 46.812 18.094 1 79 125 ALA B C 1
ATOM 2261 O O . ALA B 1 125 ? -8.898 45.688 17.688 1 79 125 ALA B O 1
ATOM 2262 N N . SER B 1 126 ? -9.812 47.656 17.359 1 83.31 126 SER B N 1
ATOM 2263 C CA . SER B 1 126 ? -10.656 47.156 16.266 1 83.31 126 SER B CA 1
ATOM 2264 C C . SER B 1 126 ? -9.828 46.562 15.133 1 83.31 126 SER B C 1
ATOM 2266 O O . SER B 1 126 ? -10.164 45.5 14.602 1 83.31 126 SER B O 1
ATOM 2268 N N . GLU B 1 127 ? -8.75 47.344 14.805 1 85.62 127 GLU B N 1
ATOM 2269 C CA . GLU B 1 127 ? -7.914 46.844 13.719 1 85.62 127 GLU B CA 1
ATOM 2270 C C . GLU B 1 127 ? -7.25 45.531 14.078 1 85.62 127 GLU B C 1
ATOM 2272 O O . GLU B 1 127 ? -7.188 44.594 13.258 1 85.62 127 GLU B O 1
ATOM 2277 N N . PHE B 1 128 ? -6.836 45.406 15.328 1 88.94 128 PHE B N 1
ATOM 2278 C CA . PHE B 1 128 ? -6.191 44.188 15.789 1 88.94 128 PHE B CA 1
ATOM 2279 C C . PHE B 1 128 ? -7.203 43.031 15.891 1 88.94 128 PHE B C 1
ATOM 2281 O O . PHE B 1 128 ? -6.887 41.906 15.578 1 88.94 128 PHE B O 1
ATOM 2288 N N . ARG B 1 129 ? -8.438 43.438 16.25 1 89.31 129 ARG B N 1
ATOM 2289 C CA . ARG B 1 129 ? -9.484 42.438 16.375 1 89.31 129 ARG B CA 1
ATOM 2290 C C . ARG B 1 129 ? -9.812 41.844 15.016 1 89.31 129 ARG B C 1
ATOM 2292 O O . ARG B 1 129 ? -9.961 40.625 14.898 1 89.31 129 ARG B O 1
ATOM 2299 N N . SER B 1 130 ? -9.852 42.719 14.031 1 91.31 130 SER B N 1
ATOM 2300 C CA . SER B 1 130 ? -10.125 42.25 12.672 1 91.31 130 SER B CA 1
ATOM 2301 C C . SER B 1 130 ? -8.984 41.375 12.156 1 91.31 130 SER B C 1
ATOM 2303 O O . SER B 1 130 ? -9.219 40.344 11.523 1 91.31 130 SER B O 1
ATOM 2305 N N . GLU B 1 131 ? -7.793 41.75 12.414 1 91.69 131 GLU B N 1
ATOM 2306 C CA . GLU B 1 131 ? -6.629 41.031 11.938 1 91.69 131 GLU B CA 1
ATOM 2307 C C . GLU B 1 131 ? -6.547 39.625 12.578 1 91.69 131 GLU B C 1
ATOM 2309 O O . GLU B 1 131 ? -6.324 38.656 11.891 1 91.69 131 GLU B O 1
ATOM 2314 N N . ILE B 1 132 ? -6.809 39.562 13.867 1 93.06 132 ILE B N 1
ATOM 2315 C CA . ILE B 1 132 ? -6.73 38.281 14.578 1 93.06 132 ILE B CA 1
ATOM 2316 C C . ILE B 1 132 ? -7.855 37.375 14.109 1 93.06 132 ILE B C 1
ATOM 2318 O O . ILE B 1 132 ? -7.66 36.156 13.977 1 93.06 132 ILE B O 1
ATOM 2322 N N . SER B 1 133 ? -8.992 38 13.867 1 93.38 133 SER B N 1
ATOM 2323 C CA . SER B 1 133 ? -10.109 37.219 13.344 1 93.38 133 SER B CA 1
ATOM 2324 C C . SER B 1 133 ? -9.773 36.625 11.992 1 93.38 133 SER B C 1
ATOM 2326 O O . SER B 1 133 ? -10.109 35.469 11.727 1 93.38 133 SER B O 1
ATOM 2328 N N . GLY B 1 134 ? -9.102 37.375 11.141 1 94.94 134 GLY B N 1
ATOM 2329 C CA . GLY B 1 134 ? -8.672 36.875 9.852 1 94.94 134 GLY B CA 1
ATOM 2330 C C . GLY B 1 134 ? -7.66 35.719 9.961 1 94.94 134 GLY B C 1
ATOM 2331 O O . GLY B 1 134 ? -7.77 34.719 9.258 1 94.94 134 GLY B O 1
ATOM 2332 N N . LEU B 1 135 ? -6.715 35.875 10.875 1 95.31 135 LEU B N 1
ATOM 2333 C CA . LEU B 1 135 ? -5.699 34.844 11.078 1 95.31 135 LEU B CA 1
ATOM 2334 C C . LEU B 1 135 ? -6.312 33.562 11.656 1 95.31 135 LEU B C 1
ATOM 2336 O O . LEU B 1 135 ? -5.969 32.469 11.227 1 95.31 135 LEU B O 1
ATOM 2340 N N . ALA B 1 136 ? -7.238 33.75 12.602 1 94.94 136 ALA B N 1
ATOM 2341 C CA . ALA B 1 136 ? -7.914 32.594 13.195 1 94.94 136 ALA B CA 1
ATOM 2342 C C . ALA B 1 136 ? -8.719 31.828 12.156 1 94.94 136 ALA B C 1
ATOM 2344 O O . ALA B 1 136 ? -8.734 30.594 12.164 1 94.94 136 ALA B O 1
ATOM 2345 N N . SER B 1 137 ? -9.328 32.562 11.297 1 95.94 137 SER B N 1
ATOM 2346 C CA . SER B 1 137 ? -10.109 31.938 10.227 1 95.94 137 SER B CA 1
ATOM 2347 C C . SER B 1 137 ? -9.211 31.141 9.281 1 95.94 137 SER B C 1
ATOM 2349 O O . SER B 1 137 ? -9.57 30.031 8.859 1 95.94 137 SER B O 1
ATOM 2351 N N . GLN B 1 138 ? -8.062 31.75 8.93 1 96.06 138 GLN B N 1
ATOM 2352 C CA . GLN B 1 138 ? -7.109 31.062 8.062 1 96.06 138 GLN B CA 1
ATOM 2353 C C . GLN B 1 138 ? -6.609 29.781 8.711 1 96.06 138 GLN B C 1
ATOM 2355 O O . GLN B 1 138 ? -6.504 28.75 8.047 1 96.06 138 GLN B O 1
ATOM 2360 N N . VAL B 1 139 ? -6.312 29.797 9.977 1 97.44 139 VAL B N 1
ATOM 2361 C CA . VAL B 1 139 ? -5.82 28.625 10.703 1 97.44 139 VAL B CA 1
ATOM 2362 C C . VAL B 1 139 ? -6.883 27.531 10.711 1 97.44 139 VAL B C 1
ATOM 2364 O O . VAL B 1 139 ? -6.574 26.359 10.484 1 97.44 139 VAL B O 1
ATOM 2367 N N . LYS B 1 140 ? -8.102 27.938 10.898 1 96.31 140 LYS B N 1
ATOM 2368 C CA . LYS B 1 140 ? -9.211 26.969 10.891 1 96.31 140 LYS B CA 1
ATOM 2369 C C . LYS B 1 140 ? -9.344 26.297 9.539 1 96.31 140 LYS B C 1
ATOM 2371 O O . LYS B 1 140 ? -9.602 25.094 9.469 1 96.31 140 LYS B O 1
ATOM 2376 N N . LYS B 1 141 ? -9.188 27.047 8.539 1 96.44 141 LYS B N 1
ATOM 2377 C CA . LYS B 1 141 ? -9.266 26.5 7.188 1 96.44 141 LYS B CA 1
ATOM 2378 C C . LYS B 1 141 ? -8.164 25.484 6.941 1 96.44 141 LYS B C 1
ATOM 2380 O O . LYS B 1 141 ? -8.414 24.406 6.398 1 96.44 141 LYS B O 1
ATOM 2385 N N . GLU B 1 142 ? -6.984 25.859 7.316 1 96.44 142 GLU B N 1
ATOM 2386 C CA . GLU B 1 142 ? -5.852 24.953 7.133 1 96.44 142 GLU B CA 1
ATOM 2387 C C . GLU B 1 142 ? -6.027 23.672 7.941 1 96.44 142 GLU B C 1
ATOM 2389 O O . GLU B 1 142 ? -5.695 22.578 7.469 1 96.44 142 GLU B O 1
ATOM 2394 N N . LYS B 1 143 ? -6.539 23.812 9.133 1 97.69 143 LYS B N 1
ATOM 2395 C CA . LYS B 1 143 ? -6.801 22.656 9.992 1 97.69 143 LYS B CA 1
ATOM 2396 C C . LYS B 1 143 ? -7.773 21.688 9.32 1 97.69 143 LYS B C 1
ATOM 2398 O O . LYS B 1 143 ? -7.57 20.484 9.352 1 97.69 143 LYS B O 1
ATOM 2403 N N . ARG B 1 144 ? -8.75 22.219 8.703 1 97.44 144 ARG B N 1
ATOM 2404 C CA . ARG B 1 144 ? -9.75 21.406 8.031 1 97.44 144 ARG B CA 1
ATOM 2405 C C . ARG B 1 144 ? -9.141 20.641 6.855 1 97.44 144 ARG B C 1
ATOM 2407 O O . ARG B 1 144 ? -9.414 19.453 6.664 1 97.44 144 ARG B O 1
ATOM 2414 N N . VAL B 1 145 ? -8.312 21.359 6.094 1 97.06 145 VAL B N 1
ATOM 2415 C CA . VAL B 1 145 ? -7.691 20.75 4.918 1 97.06 145 VAL B CA 1
ATOM 2416 C C . VAL B 1 145 ? -6.762 19.625 5.348 1 97.06 145 VAL B C 1
ATOM 2418 O O . VAL B 1 145 ? -6.797 18.531 4.773 1 97.06 145 VAL B O 1
ATOM 2421 N N . LEU B 1 146 ? -6 19.828 6.367 1 97.81 146 LEU B N 1
ATOM 2422 C CA . LEU B 1 146 ? -5.055 18.828 6.844 1 97.81 146 LEU B CA 1
ATOM 2423 C C . LEU B 1 146 ? -5.793 17.641 7.461 1 97.81 146 LEU B C 1
ATOM 2425 O O . LEU B 1 146 ? -5.383 16.484 7.281 1 97.81 146 LEU B O 1
ATOM 2429 N N . ASN B 1 147 ? -6.891 17.922 8.195 1 97.5 147 ASN B N 1
ATOM 2430 C CA . ASN B 1 147 ? -7.691 16.844 8.758 1 97.5 147 ASN B CA 1
ATOM 2431 C C . ASN B 1 147 ? -8.289 15.961 7.672 1 97.5 147 ASN B C 1
ATOM 2433 O O . ASN B 1 147 ? -8.336 14.742 7.82 1 97.5 147 ASN B O 1
ATOM 2437 N N . SER B 1 148 ? -8.672 16.562 6.625 1 96.88 148 SER B N 1
ATOM 2438 C CA . SER B 1 148 ? -9.203 15.805 5.5 1 96.88 148 SER B CA 1
ATOM 2439 C C . SER B 1 148 ? -8.133 14.922 4.871 1 96.88 148 SER B C 1
ATOM 2441 O O . SER B 1 148 ? -8.391 13.766 4.527 1 96.88 148 SER B O 1
ATOM 2443 N N . ALA B 1 149 ? -6.953 15.492 4.719 1 96.25 149 ALA B N 1
ATOM 2444 C CA . ALA B 1 149 ? -5.84 14.727 4.164 1 96.25 149 ALA B CA 1
ATOM 2445 C C . ALA B 1 149 ? -5.492 13.539 5.059 1 96.25 149 ALA B C 1
ATOM 2447 O O . ALA B 1 149 ? -5.223 12.438 4.57 1 96.25 149 ALA B O 1
ATOM 2448 N N . LEU B 1 150 ? -5.527 13.773 6.34 1 97.25 150 LEU B N 1
ATOM 2449 C CA . LEU B 1 150 ? -5.215 12.711 7.293 1 97.25 150 LEU B CA 1
ATOM 2450 C C . LEU B 1 150 ? -6.262 11.609 7.238 1 97.25 150 LEU B C 1
ATOM 2452 O O . LEU B 1 150 ? -5.926 10.422 7.266 1 97.25 150 LEU B O 1
ATOM 2456 N N . THR B 1 151 ? -7.484 12 7.164 1 96 151 THR B N 1
ATOM 2457 C CA . THR B 1 151 ? -8.578 11.039 7.09 1 96 151 THR B CA 1
ATOM 2458 C C . THR B 1 151 ? -8.445 10.164 5.844 1 96 151 THR B C 1
ATOM 2460 O O . THR B 1 151 ? -8.68 8.961 5.898 1 96 151 THR B O 1
ATOM 2463 N N . LYS B 1 152 ? -8.039 10.836 4.754 1 94.19 152 LYS B N 1
ATOM 2464 C CA . LYS B 1 152 ? -7.828 10.086 3.518 1 94.19 152 LYS B CA 1
ATOM 2465 C C . LYS B 1 152 ? -6.754 9.023 3.697 1 94.19 152 LYS B C 1
ATOM 2467 O O . LYS B 1 152 ? -6.918 7.883 3.256 1 94.19 152 LYS B O 1
ATOM 2472 N N . ILE B 1 153 ? -5.715 9.297 4.332 1 95.88 153 ILE B N 1
ATOM 2473 C CA . ILE B 1 153 ? -4.617 8.375 4.566 1 95.88 153 ILE B CA 1
ATOM 2474 C C . ILE B 1 153 ? -5.086 7.23 5.465 1 95.88 153 ILE B C 1
ATOM 2476 O O . ILE B 1 153 ? -4.801 6.059 5.195 1 95.88 153 ILE B O 1
ATOM 2480 N N . VAL B 1 154 ? -5.879 7.531 6.473 1 93.69 154 VAL B N 1
ATOM 2481 C CA . VAL B 1 154 ? -6.383 6.539 7.414 1 93.69 154 VAL B CA 1
ATOM 2482 C C . VAL B 1 154 ? -7.336 5.582 6.695 1 93.69 154 VAL B C 1
ATOM 2484 O O . VAL B 1 154 ? -7.348 4.383 6.977 1 93.69 154 VAL B O 1
ATOM 2487 N N . ASN B 1 155 ? -7.984 6.105 5.762 1 92.06 155 ASN B N 1
ATOM 2488 C CA . ASN B 1 155 ? -8.945 5.289 5.031 1 92.06 155 ASN B CA 1
ATOM 2489 C C . ASN B 1 155 ? -8.25 4.227 4.184 1 92.06 155 ASN B C 1
ATOM 2491 O O . ASN B 1 155 ? -8.859 3.223 3.814 1 92.06 155 ASN B O 1
ATOM 2495 N N . TYR B 1 156 ? -6.945 4.402 3.93 1 91.38 156 TYR B N 1
ATOM 2496 C CA . TYR B 1 156 ? -6.172 3.383 3.23 1 91.38 156 TYR B CA 1
ATOM 2497 C C . TYR B 1 156 ? -5.758 2.266 4.18 1 91.38 156 TYR B C 1
ATOM 2499 O O . TYR B 1 156 ? -5.145 1.28 3.76 1 91.38 156 TYR B O 1
ATOM 2507 N N . GLY B 1 157 ? -6.129 2.416 5.391 1 86.56 157 GLY B N 1
ATOM 2508 C CA . GLY B 1 157 ? -5.805 1.392 6.371 1 86.56 157 GLY B CA 1
ATOM 2509 C C . GLY B 1 157 ? -4.438 1.577 7 1 86.56 157 GLY B C 1
ATOM 2510 O O . GLY B 1 157 ? -3.852 0.625 7.52 1 86.56 157 GLY B O 1
ATOM 2511 N N . VAL B 1 158 ? -3.842 2.643 6.836 1 88.81 158 VAL B N 1
ATOM 2512 C CA . VAL B 1 158 ? -2.523 2.938 7.387 1 88.81 158 VAL B CA 1
ATOM 2513 C C . VAL B 1 158 ? -2.664 3.457 8.812 1 88.81 158 VAL B C 1
ATOM 2515 O O . VAL B 1 158 ? -3.326 4.469 9.047 1 88.81 158 VAL B O 1
ATOM 2518 N N . PRO B 1 159 ? -2.086 2.695 9.711 1 86.31 159 PRO B N 1
ATOM 2519 C CA . PRO B 1 159 ? -2.139 3.193 11.086 1 86.31 159 PRO B CA 1
ATOM 2520 C C . PRO B 1 159 ? -1.231 4.398 11.312 1 86.31 159 PRO B C 1
ATOM 2522 O O . PRO B 1 159 ? -0.082 4.406 10.867 1 86.31 159 PRO B O 1
ATOM 2525 N N . ILE B 1 160 ? -1.789 5.414 11.875 1 85.81 160 ILE B N 1
ATOM 2526 C CA . ILE B 1 160 ? -1.026 6.629 12.148 1 85.81 160 ILE B CA 1
ATOM 2527 C C . ILE B 1 160 ? -0.821 6.777 13.656 1 85.81 160 ILE B C 1
ATOM 2529 O O . ILE B 1 160 ? -1.693 6.41 14.445 1 85.81 160 ILE B O 1
#

Organism: Aegilops tauschii subsp. strangulata (NCBI:txid200361)

Nearest PDB structures (foldseek):
  6kgq-assembly1_A  TM=9.129E-01  e=5.016E+00  Homo sapiens
  6kgq-assembly1_A  TM=9.129E-01  e=4.796E+00  Homo sapiens
  7tvb-assembly1_A  TM=9.210E-01  e=8.302E+00  Homo sapiens